Protein AF-A0AA96L0V5-F1 (afdb_monomer_lite)

Organism: NCBI:txid3074453

pLDDT: mean 80.7, std 17.76, range [32.53, 97.44]

Secondary structure (DSSP, 8-state):
--HHHHHHHHHHHHHHHHHHT--TT-HHHHHHHHHHHTT-S-HHHHHHHHHHHTTSTTTTTS-HHHHHHHHHHHHHHHT-----HHHHHHHHHHHHHHHHHHHHHHHHHHHHHHHHT--GGG--HHHHHHTTS-HHHHHHHHHH-HHHHHHHHHH-HHHHHHHHHHHHHHHHHHHH-GGGGGS-TT---THHHHHHHHHHHH--

Radius of gyration: 23.75 Å; chains: 1; bounding box: 60×33×65 Å

Foldseek 3Di:
DDPVVVVVLLVLLVVLCVVQVNDPVPPVLSVVSSVLVLVDPDSPVLVVQCVVPCCPPVNVPPHSSRSSVVSSVVNCVVPPQDDDPVVLVVLLVVLVVLLVQLLVQLVVVVVCCVVVVDDPVVDDQLVSVPVRDDPVSSVLCVVCDRVNSSVCSVPPSPVNSVSSSQSSQLVSSCVVPVSCVPPDPDDDPVPPPVVVVVVVVVPD

Sequence (204 aa):
MSANQFLAENKIAIHFAQLLNIAIDDDISMADMENELNTIGDIAEFQKFVKNRFNYSAYQFMTGYQKFIALAKDFRKDNEPKLDQETEMKVYNYTTRLLSKVTNFAFALNFEIQEKGYDLKAIKMDKTFEKVLNEKDIEICKIIGFDNIYKLANYNIPKLEAELEKAITQKALITKYPQLANLNKQSFDGAATIQKLKLKRVGV

Structure (mmCIF, N/CA/C/O backbone):
data_AF-A0AA96L0V5-F1
#
_entry.id   AF-A0AA96L0V5-F1
#
loop_
_atom_site.group_PDB
_atom_site.id
_atom_site.type_symbol
_atom_site.label_atom_id
_atom_site.label_alt_id
_atom_site.label_comp_id
_atom_site.label_asym_id
_atom_site.label_entity_id
_atom_site.label_seq_id
_atom_site.pdbx_PDB_ins_code
_atom_site.Cartn_x
_atom_site.Cartn_y
_atom_site.Cartn_z
_atom_site.occupancy
_atom_site.B_iso_or_equiv
_atom_site.auth_seq_id
_atom_site.auth_comp_id
_atom_site.auth_asym_id
_atom_site.auth_atom_id
_atom_site.pdbx_PDB_model_num
ATOM 1 N N . MET A 1 1 ? -24.016 -17.004 -0.447 1.00 41.56 1 MET A N 1
ATOM 2 C CA . MET A 1 1 ? -23.840 -16.618 0.970 1.00 41.56 1 MET A CA 1
ATOM 3 C C . MET A 1 1 ? -24.846 -17.411 1.786 1.00 41.56 1 MET A C 1
ATOM 5 O O . MET A 1 1 ? -25.999 -17.462 1.378 1.00 41.56 1 MET A O 1
ATOM 9 N N . SER A 1 2 ? -24.417 -18.140 2.821 1.00 33.62 2 SER A N 1
ATOM 10 C CA . SER A 1 2 ? -25.322 -19.019 3.583 1.00 33.62 2 SER A CA 1
ATOM 11 C C . SER A 1 2 ? -25.989 -18.248 4.727 1.00 33.62 2 SER A C 1
ATOM 13 O O . SER A 1 2 ? -25.339 -17.422 5.363 1.00 33.62 2 SER A O 1
ATOM 15 N N . ALA A 1 3 ? -27.261 -18.540 5.018 1.00 32.53 3 ALA A N 1
ATOM 16 C CA . ALA A 1 3 ? -28.045 -17.908 6.089 1.00 32.53 3 ALA A CA 1
ATOM 17 C C . ALA A 1 3 ? -27.375 -17.966 7.482 1.00 32.53 3 ALA A C 1
ATOM 19 O O . ALA A 1 3 ? -27.646 -17.133 8.343 1.00 32.53 3 ALA A O 1
ATOM 20 N N . ASN A 1 4 ? -26.449 -18.909 7.685 1.00 38.59 4 ASN A N 1
ATOM 21 C CA . ASN A 1 4 ? -25.697 -19.068 8.929 1.00 38.59 4 ASN A CA 1
ATOM 22 C C . ASN A 1 4 ? -24.617 -17.995 9.154 1.00 38.59 4 ASN A C 1
ATOM 24 O O . ASN A 1 4 ? -24.269 -17.748 10.304 1.00 38.59 4 ASN A O 1
ATOM 28 N N . GLN A 1 5 ? -24.098 -17.350 8.100 1.00 42.53 5 GLN A N 1
ATOM 29 C CA . GLN A 1 5 ? -23.175 -16.209 8.240 1.00 42.53 5 GLN A CA 1
ATOM 30 C C . GLN A 1 5 ? -23.929 -14.938 8.651 1.00 42.53 5 GLN A C 1
ATOM 32 O O . GLN A 1 5 ? -23.532 -14.271 9.600 1.00 42.53 5 GLN A O 1
ATOM 37 N N . PHE A 1 6 ? -25.085 -14.689 8.031 1.00 38.25 6 PHE A N 1
ATOM 38 C CA . PHE A 1 6 ? -25.937 -13.529 8.318 1.00 38.25 6 PHE A CA 1
ATOM 39 C C . PHE A 1 6 ? -26.466 -13.537 9.768 1.00 38.25 6 PHE A C 1
ATOM 41 O O . PHE A 1 6 ? -26.476 -12.523 10.457 1.00 38.25 6 PHE A O 1
ATOM 48 N N . LEU A 1 7 ? -26.836 -14.719 10.281 1.00 39.31 7 LEU A N 1
ATOM 49 C CA . LEU A 1 7 ? -27.263 -14.904 11.676 1.00 39.31 7 LEU A CA 1
ATOM 50 C C . LEU A 1 7 ? -26.124 -14.770 12.705 1.00 39.31 7 LEU A C 1
ATOM 52 O O . LEU A 1 7 ? -26.402 -14.609 13.895 1.00 39.31 7 LEU A O 1
ATOM 56 N N . ALA A 1 8 ? -24.859 -14.890 12.291 1.00 53.22 8 ALA A N 1
ATOM 57 C CA . ALA A 1 8 ? -23.702 -14.756 13.175 1.00 53.22 8 ALA A CA 1
ATOM 58 C C . ALA A 1 8 ? -23.234 -13.296 13.296 1.00 53.22 8 ALA A C 1
ATOM 60 O O . ALA A 1 8 ? -22.908 -12.863 14.400 1.00 53.22 8 ALA A O 1
ATOM 61 N N . GLU A 1 9 ? -23.264 -12.537 12.197 1.00 52.41 9 GLU A N 1
ATOM 62 C CA . GLU A 1 9 ? -22.912 -11.107 12.151 1.00 52.41 9 GLU A CA 1
ATOM 63 C C . GLU A 1 9 ? -23.869 -10.262 13.009 1.00 52.41 9 GLU A C 1
ATOM 65 O O . GLU A 1 9 ? -23.428 -9.490 13.865 1.00 52.41 9 GLU A O 1
ATOM 70 N N . ASN A 1 10 ? -25.173 -10.533 12.911 1.00 64.81 10 ASN A N 1
ATOM 71 C CA . ASN A 1 10 ? -26.205 -9.821 13.667 1.00 64.81 10 ASN A CA 1
ATOM 72 C C . ASN A 1 10 ? -26.066 -10.022 15.200 1.00 64.81 10 ASN A C 1
ATOM 74 O O . ASN A 1 10 ? -26.226 -9.098 15.997 1.00 64.81 10 ASN A O 1
ATOM 78 N N . LYS A 1 11 ? -25.626 -11.209 15.651 1.00 78.75 11 LYS A N 1
ATOM 79 C CA . LYS A 1 11 ? -25.388 -11.486 17.087 1.00 78.75 11 LYS A CA 1
ATOM 80 C C . LYS A 1 11 ? -24.254 -10.655 17.687 1.00 78.75 11 LYS A C 1
ATOM 82 O O . LYS A 1 11 ? -24.277 -10.374 18.886 1.00 78.75 11 LYS A O 1
ATOM 87 N N . ILE A 1 12 ? -23.257 -10.285 16.885 1.00 81.88 12 ILE A N 1
ATOM 88 C CA . ILE A 1 12 ? -22.098 -9.513 17.346 1.00 81.88 12 ILE A CA 1
ATOM 89 C C . ILE A 1 12 ? -22.488 -8.042 17.505 1.00 81.88 12 ILE A C 1
ATOM 91 O O . ILE A 1 12 ? -22.192 -7.452 18.546 1.00 81.88 12 ILE A O 1
ATOM 95 N N . ALA A 1 13 ? -23.204 -7.473 16.531 1.00 84.69 13 ALA A N 1
ATOM 96 C CA . ALA A 1 13 ? -23.740 -6.117 16.631 1.00 84.69 13 ALA A CA 1
ATOM 97 C C . ALA A 1 13 ? -24.674 -5.978 17.845 1.00 84.69 13 ALA A C 1
ATOM 99 O O . ALA A 1 13 ? -24.483 -5.077 18.665 1.00 84.69 13 ALA A O 1
ATOM 100 N N . ILE A 1 14 ? -25.588 -6.940 18.044 1.00 87.81 14 ILE A N 1
ATOM 101 C CA . ILE A 1 14 ? -26.471 -6.990 19.222 1.00 87.81 14 ILE A CA 1
ATOM 102 C C . ILE A 1 14 ? -25.664 -7.049 20.527 1.00 87.81 14 ILE A C 1
ATOM 104 O O . ILE A 1 14 ? -26.005 -6.370 21.495 1.00 87.81 14 ILE A O 1
ATOM 108 N N . HIS A 1 15 ? -24.575 -7.823 20.576 1.00 88.56 15 HIS A N 1
ATOM 109 C CA . HIS A 1 15 ? -23.731 -7.895 21.769 1.00 88.56 15 HIS A CA 1
ATOM 110 C C . HIS A 1 15 ? -23.112 -6.535 22.129 1.00 88.56 15 HIS A C 1
ATOM 112 O O . HIS A 1 15 ? -23.129 -6.142 23.299 1.00 88.56 15 HIS A O 1
ATOM 118 N N . PHE A 1 16 ? -22.580 -5.804 21.145 1.00 89.25 16 PHE A N 1
ATOM 119 C CA . PHE A 1 16 ? -22.039 -4.462 21.376 1.00 89.25 16 PHE A CA 1
ATOM 120 C C . PHE A 1 16 ? -23.132 -3.456 21.736 1.00 89.25 16 PHE A C 1
ATOM 122 O O . PHE A 1 16 ? -22.911 -2.624 22.617 1.00 89.25 16 PHE A O 1
ATOM 129 N N . ALA A 1 17 ? -24.313 -3.568 21.124 1.00 88.88 17 ALA A N 1
ATOM 130 C CA . ALA A 1 17 ? -25.456 -2.726 21.446 1.00 88.88 17 ALA A CA 1
ATOM 131 C C . ALA A 1 17 ? -25.882 -2.900 22.909 1.00 88.88 17 ALA A C 1
ATOM 133 O O . ALA A 1 17 ? -26.005 -1.920 23.639 1.00 88.88 17 ALA A O 1
ATOM 134 N N . GLN A 1 18 ? -25.980 -4.141 23.387 1.00 89.75 18 GLN A N 1
ATOM 135 C CA . GLN A 1 18 ? -26.269 -4.434 24.793 1.00 89.75 18 GLN A CA 1
ATOM 136 C C . GLN A 1 18 ? -25.172 -3.922 25.735 1.00 89.75 18 GLN A C 1
ATOM 138 O O . GLN A 1 18 ? -25.474 -3.314 26.760 1.00 89.75 18 GLN A O 1
ATOM 143 N N . LEU A 1 19 ? -23.897 -4.138 25.393 1.00 88.38 19 LEU A N 1
ATOM 144 C CA . LEU A 1 19 ? -22.761 -3.713 26.218 1.00 88.38 19 LEU A CA 1
ATOM 145 C C . LEU A 1 19 ? -22.693 -2.188 26.382 1.00 88.38 19 LEU A C 1
ATOM 147 O O . LEU A 1 19 ? -22.304 -1.695 27.440 1.00 88.38 19 LEU A O 1
ATOM 151 N N . LEU A 1 20 ? -23.035 -1.450 25.327 1.00 89.94 20 LEU A N 1
ATOM 152 C CA . LEU A 1 20 ? -22.913 0.005 25.267 1.00 89.94 20 LEU A CA 1
ATOM 153 C C . LEU A 1 20 ? -24.253 0.726 25.465 1.00 89.94 20 LEU A C 1
ATOM 155 O O . LEU A 1 20 ? -24.287 1.952 25.390 1.00 89.94 20 LEU A O 1
ATOM 159 N N . ASN A 1 21 ? -25.325 -0.014 25.762 1.00 88.69 21 ASN A N 1
ATOM 160 C CA . ASN A 1 21 ? -26.684 0.495 25.945 1.00 88.69 21 ASN A CA 1
ATOM 161 C C . ASN A 1 21 ? -27.203 1.282 24.721 1.00 88.69 21 ASN A C 1
ATOM 163 O O . ASN A 1 21 ? -27.641 2.428 24.833 1.00 88.69 21 ASN A O 1
ATOM 167 N N . ILE A 1 22 ? -27.093 0.668 23.543 1.00 88.56 22 ILE A N 1
ATOM 168 C CA . ILE A 1 22 ? -27.612 1.156 22.259 1.00 88.56 22 ILE A CA 1
ATOM 169 C C . ILE A 1 22 ? -28.978 0.510 22.018 1.00 88.56 22 ILE A C 1
ATOM 171 O O . ILE A 1 22 ? -29.161 -0.680 22.276 1.00 88.56 22 ILE A O 1
ATOM 175 N N . ALA A 1 23 ? -29.927 1.305 21.533 1.00 85.56 23 ALA A N 1
ATOM 176 C CA . ALA A 1 23 ? -31.262 0.847 21.182 1.00 85.56 23 ALA A CA 1
ATOM 177 C C . ALA A 1 23 ? -31.187 -0.117 19.982 1.00 85.56 23 ALA A C 1
ATOM 179 O O . ALA A 1 23 ? -30.641 0.231 18.940 1.00 85.56 23 ALA A O 1
ATOM 180 N N . ILE A 1 24 ? -31.679 -1.347 20.157 1.00 84.62 24 ILE A N 1
ATOM 181 C CA . ILE A 1 24 ? -31.620 -2.412 19.136 1.00 84.62 24 ILE A CA 1
ATOM 182 C C . ILE A 1 24 ? -32.781 -2.355 18.136 1.00 84.62 24 ILE A C 1
ATOM 184 O O . ILE A 1 24 ? -32.766 -3.082 17.151 1.00 84.62 24 ILE A O 1
ATOM 188 N N . ASP A 1 25 ? -33.794 -1.539 18.417 1.00 83.94 25 ASP A N 1
ATOM 189 C CA . ASP A 1 25 ? -34.948 -1.257 17.559 1.00 83.94 25 ASP A CA 1
ATOM 190 C C . ASP A 1 25 ? -34.674 -0.141 16.538 1.00 83.94 25 ASP A C 1
ATOM 192 O O . ASP A 1 25 ? -35.484 0.090 15.643 1.00 83.94 25 ASP A O 1
ATOM 196 N N . ASP A 1 26 ? -33.528 0.536 16.646 1.00 82.44 26 ASP A N 1
ATOM 197 C CA . ASP A 1 26 ? -33.038 1.456 15.624 1.00 82.44 26 ASP A CA 1
ATOM 198 C C . ASP A 1 26 ? -32.268 0.689 14.537 1.00 82.44 26 ASP A C 1
ATOM 200 O O . ASP A 1 26 ? -31.049 0.498 14.610 1.00 82.44 26 ASP A O 1
ATOM 204 N N . ASP A 1 27 ? -33.004 0.268 13.507 1.00 80.81 27 ASP A N 1
ATOM 205 C CA . ASP A 1 27 ? -32.475 -0.467 12.353 1.00 80.81 27 ASP A CA 1
ATOM 206 C C . ASP A 1 27 ? -31.314 0.262 11.651 1.00 80.81 27 ASP A C 1
ATOM 208 O O . ASP A 1 27 ? -30.415 -0.388 11.112 1.00 80.81 27 ASP A O 1
ATOM 212 N N . ILE A 1 28 ? -31.295 1.604 11.663 1.00 84.38 28 ILE A N 1
ATOM 213 C CA . ILE A 1 28 ? -30.239 2.396 11.013 1.00 84.38 28 ILE A CA 1
ATOM 214 C C . ILE A 1 28 ? -28.940 2.265 11.806 1.00 84.38 28 ILE A C 1
ATOM 216 O O . ILE A 1 28 ? -27.901 1.915 11.243 1.00 84.38 28 ILE A O 1
ATOM 220 N N . SER A 1 29 ? -29.004 2.492 13.121 1.00 83.69 29 SER A N 1
ATOM 221 C CA . SER A 1 29 ? -27.842 2.344 14.004 1.00 83.69 29 SER A CA 1
ATOM 222 C C . SER A 1 29 ? -27.277 0.924 13.957 1.00 83.69 29 SER A C 1
ATOM 224 O O . SER A 1 29 ? -26.059 0.746 13.930 1.00 83.69 29 SER A O 1
ATOM 226 N N . MET A 1 30 ? -28.145 -0.089 13.906 1.00 86.44 30 MET A N 1
ATOM 227 C CA . MET A 1 30 ? -27.732 -1.490 13.820 1.00 86.44 30 MET A CA 1
ATOM 228 C C . MET A 1 30 ? -27.042 -1.817 12.490 1.00 86.44 30 MET A C 1
ATOM 230 O O . MET A 1 30 ? -25.965 -2.417 12.505 1.00 86.44 30 MET A O 1
ATOM 234 N N . ALA A 1 31 ? -27.595 -1.371 11.359 1.00 85.56 31 ALA A N 1
ATOM 235 C CA . ALA A 1 31 ? -26.972 -1.558 10.048 1.00 85.56 31 ALA A CA 1
ATOM 236 C C . ALA A 1 31 ? -25.603 -0.857 9.953 1.00 85.56 31 ALA A C 1
ATOM 238 O O . ALA A 1 31 ? -24.640 -1.421 9.428 1.00 85.56 31 ALA A O 1
ATOM 239 N N . ASP A 1 32 ? -25.482 0.350 10.507 1.00 84.12 32 ASP A N 1
ATOM 240 C CA . ASP A 1 32 ? -24.208 1.071 10.569 1.00 84.12 32 ASP A CA 1
ATOM 241 C C . ASP A 1 32 ? -23.180 0.356 11.450 1.00 84.12 32 ASP A C 1
ATOM 243 O O . ASP A 1 32 ? -22.005 0.269 11.088 1.00 84.12 32 ASP A O 1
ATOM 247 N N . MET A 1 33 ? -23.602 -0.201 12.587 1.00 88.62 33 MET A N 1
ATOM 248 C CA . MET A 1 33 ? -22.724 -1.000 13.439 1.00 88.62 33 MET A CA 1
ATOM 249 C C . MET A 1 33 ? -22.222 -2.256 12.727 1.00 88.62 33 MET A C 1
ATOM 251 O O . MET A 1 33 ? -21.040 -2.575 12.834 1.00 88.62 33 MET A O 1
ATOM 255 N N . GLU A 1 34 ? -23.082 -2.958 11.992 1.00 86.25 34 GLU A N 1
ATOM 256 C CA . GLU A 1 34 ? -22.683 -4.118 11.186 1.00 86.25 34 GLU A CA 1
ATOM 257 C C . GLU A 1 34 ? -21.657 -3.726 10.115 1.00 86.25 34 GLU A C 1
ATOM 259 O O . GLU A 1 34 ? -20.606 -4.362 9.997 1.00 86.25 34 GLU A O 1
ATOM 264 N N . ASN A 1 35 ? -21.904 -2.628 9.395 1.00 84.06 35 ASN A N 1
ATOM 265 C CA . ASN A 1 35 ? -20.954 -2.086 8.423 1.00 84.06 35 ASN A CA 1
ATOM 266 C C . ASN A 1 35 ? -19.604 -1.756 9.064 1.00 84.06 35 ASN A C 1
ATOM 268 O O . ASN A 1 35 ? -18.553 -2.081 8.512 1.00 84.06 35 ASN A O 1
ATOM 272 N N . GLU A 1 36 ? -19.624 -1.148 10.245 1.00 83.75 36 GLU A N 1
ATOM 273 C CA . GLU A 1 36 ? -18.417 -0.795 10.978 1.00 83.75 36 GLU A CA 1
ATOM 274 C C . GLU A 1 36 ? -17.660 -2.042 11.461 1.00 83.75 36 GLU A C 1
ATOM 276 O O . GLU A 1 36 ? -16.437 -2.110 11.318 1.00 83.75 36 GLU A O 1
ATOM 281 N N . LEU A 1 37 ? -18.359 -3.060 11.973 1.00 84.12 37 LEU A N 1
ATOM 282 C CA . LEU A 1 37 ? -17.763 -4.340 12.375 1.00 84.12 37 LEU A CA 1
ATOM 283 C C . LEU A 1 37 ? -17.120 -5.063 11.191 1.00 84.12 37 LEU A C 1
ATOM 285 O O . LEU A 1 37 ? -16.047 -5.638 11.351 1.00 84.12 37 LEU A O 1
ATOM 289 N N . ASN A 1 38 ? -17.697 -4.960 9.993 1.00 78.88 38 ASN A N 1
ATOM 290 C CA . ASN A 1 38 ? -17.105 -5.516 8.773 1.00 78.88 38 ASN A CA 1
ATOM 291 C C . ASN A 1 38 ? -15.751 -4.877 8.413 1.00 78.88 38 ASN A C 1
ATOM 293 O O . ASN A 1 38 ? -14.967 -5.464 7.666 1.00 78.88 38 ASN A O 1
ATOM 297 N N . THR A 1 39 ? -15.434 -3.697 8.958 1.00 76.75 39 THR A N 1
ATOM 298 C CA . THR A 1 39 ? -14.110 -3.067 8.801 1.00 76.75 39 THR A CA 1
ATOM 299 C C . THR A 1 39 ? -13.067 -3.573 9.802 1.00 76.75 39 THR A C 1
ATOM 301 O O . THR A 1 39 ? -11.881 -3.259 9.670 1.00 76.75 39 THR A O 1
ATOM 304 N N . ILE A 1 40 ? -13.479 -4.334 10.817 1.00 80.19 40 ILE A N 1
ATOM 305 C CA . ILE A 1 40 ? -12.619 -4.800 11.902 1.00 80.19 40 ILE A CA 1
ATOM 306 C C . ILE A 1 40 ? -12.127 -6.214 11.593 1.00 80.19 40 ILE A C 1
ATOM 308 O O . ILE A 1 40 ? -12.898 -7.164 11.531 1.00 80.19 40 ILE A O 1
ATOM 312 N N . GLY A 1 41 ? -10.809 -6.357 11.429 1.00 71.31 41 GLY A N 1
ATOM 313 C CA . GLY A 1 41 ? -10.193 -7.640 11.074 1.00 71.31 41 GLY A CA 1
ATOM 314 C C . GLY A 1 41 ? -10.251 -8.698 12.181 1.00 71.31 41 GLY A C 1
ATOM 315 O O . GLY A 1 41 ? -10.492 -9.864 11.885 1.00 71.31 41 GLY A O 1
ATOM 316 N N . ASP A 1 42 ? -10.046 -8.304 13.444 1.00 79.00 42 ASP A N 1
ATOM 317 C CA . ASP A 1 42 ? -10.117 -9.202 14.605 1.00 79.00 42 ASP A CA 1
ATOM 318 C C . ASP A 1 42 ? -11.202 -8.734 15.585 1.00 79.00 42 ASP A C 1
ATOM 320 O O . ASP A 1 42 ? -10.990 -7.878 16.449 1.00 79.00 42 ASP A O 1
ATOM 324 N N . ILE A 1 43 ? -12.394 -9.313 15.437 1.00 83.00 43 ILE A N 1
ATOM 325 C CA . ILE A 1 43 ? -13.554 -9.018 16.285 1.00 83.00 43 ILE A CA 1
ATOM 326 C C . ILE A 1 43 ? -13.325 -9.458 17.738 1.00 83.00 43 ILE A C 1
ATOM 328 O O . ILE A 1 43 ? -13.817 -8.808 18.663 1.00 83.00 43 ILE A O 1
ATOM 332 N N . ALA A 1 44 ? -12.586 -10.546 17.969 1.00 82.50 44 ALA A N 1
ATOM 333 C CA . ALA A 1 44 ? -12.351 -11.060 19.316 1.00 82.50 44 ALA A CA 1
ATOM 334 C C . ALA A 1 44 ? -11.411 -10.134 20.101 1.00 82.50 44 ALA A C 1
ATOM 336 O O . ALA A 1 44 ? -11.636 -9.860 21.285 1.00 82.50 44 ALA A O 1
ATOM 337 N N . GLU A 1 45 ? -10.376 -9.617 19.442 1.00 84.25 45 GLU A N 1
ATOM 338 C CA . GLU A 1 45 ? -9.488 -8.612 20.015 1.00 84.25 45 GLU A CA 1
ATOM 339 C C . GLU A 1 45 ? -10.204 -7.269 20.199 1.00 84.25 45 GLU A C 1
ATOM 341 O O . GLU A 1 45 ? -10.090 -6.657 21.266 1.00 84.25 45 GLU A O 1
ATOM 346 N N . PHE A 1 46 ? -11.043 -6.865 19.240 1.00 89.25 46 PHE A N 1
ATOM 347 C CA . PHE A 1 46 ? -11.881 -5.675 19.385 1.00 89.25 46 PHE A CA 1
ATOM 348 C C . PHE A 1 46 ? -12.831 -5.771 20.583 1.00 89.25 46 PHE A C 1
ATOM 350 O O . PHE A 1 46 ? -12.946 -4.831 21.370 1.00 89.25 46 PHE A O 1
ATOM 357 N N . GLN A 1 47 ? -13.455 -6.928 20.807 1.00 88.31 47 GLN A N 1
ATOM 358 C CA . GLN A 1 47 ? -14.316 -7.142 21.969 1.00 88.31 47 GLN A CA 1
ATOM 359 C C . GLN A 1 47 ? -13.552 -6.956 23.292 1.00 88.31 47 GLN A C 1
ATOM 361 O O . GLN A 1 47 ? -14.071 -6.336 24.226 1.00 88.31 47 GLN A O 1
ATOM 366 N N . LYS A 1 48 ? -12.315 -7.465 23.385 1.00 89.19 48 LYS A N 1
ATOM 367 C CA . LYS A 1 48 ? -11.446 -7.250 24.557 1.00 89.19 48 LYS A CA 1
ATOM 368 C C . LYS A 1 48 ? -11.090 -5.771 24.714 1.00 89.19 48 LYS A C 1
ATOM 370 O O . LYS A 1 48 ? -11.152 -5.244 25.823 1.00 89.19 48 LYS A O 1
ATOM 375 N N . PHE A 1 49 ? -10.761 -5.099 23.613 1.00 91.00 49 PHE A N 1
ATOM 376 C CA . PHE A 1 49 ? -10.439 -3.676 23.594 1.00 91.00 49 PHE A CA 1
ATOM 377 C C . PHE A 1 49 ? -11.593 -2.819 24.123 1.00 91.00 49 PHE A C 1
ATOM 379 O O . PHE A 1 49 ? -11.389 -2.016 25.035 1.00 91.00 49 PHE A O 1
ATOM 386 N N . VAL A 1 50 ? -12.810 -3.037 23.613 1.00 91.50 50 VAL A N 1
ATOM 387 C CA . VAL A 1 50 ? -14.018 -2.320 24.044 1.00 91.50 50 VAL A CA 1
ATOM 388 C C . VAL A 1 50 ? -14.243 -2.519 25.537 1.00 91.50 50 VAL A C 1
ATOM 390 O O . VAL A 1 50 ? -14.315 -1.531 26.264 1.00 91.50 50 VAL A O 1
ATOM 393 N N . LYS A 1 51 ? -14.263 -3.770 26.024 1.00 89.44 51 LYS A N 1
ATOM 394 C CA . LYS A 1 51 ? -14.477 -4.084 27.451 1.00 89.44 51 LYS A CA 1
ATOM 395 C C . LYS A 1 51 ? -13.475 -3.392 28.377 1.00 89.44 51 LYS A C 1
ATOM 397 O O . LYS A 1 51 ? -13.848 -2.974 29.468 1.00 89.44 51 LYS A O 1
ATOM 402 N N . ASN A 1 52 ? -12.231 -3.233 27.936 1.00 89.06 52 ASN A N 1
ATOM 403 C CA . ASN A 1 52 ? -11.182 -2.618 28.745 1.00 89.06 52 ASN A CA 1
ATOM 404 C C . ASN A 1 52 ? -11.224 -1.084 28.748 1.00 89.06 52 ASN A C 1
ATOM 406 O O . ASN A 1 52 ? -10.666 -0.476 29.660 1.00 89.06 52 ASN A O 1
ATOM 410 N N . ARG A 1 53 ? -11.836 -0.453 27.735 1.00 88.88 53 ARG A N 1
ATOM 411 C CA . ARG A 1 53 ? -11.703 0.995 27.494 1.00 88.88 53 ARG A CA 1
ATOM 412 C C . ARG A 1 53 ? -13.009 1.779 27.492 1.00 88.88 53 ARG A C 1
ATOM 414 O O . ARG A 1 53 ? -12.957 2.992 27.653 1.00 88.88 53 ARG A O 1
ATOM 421 N N . PHE A 1 54 ? -14.175 1.142 27.382 1.00 87.31 54 PHE A N 1
ATOM 422 C CA . PHE A 1 54 ? -15.461 1.848 27.237 1.00 87.31 54 PHE A CA 1
ATOM 423 C C . PHE A 1 54 ? -15.827 2.784 28.414 1.00 87.31 54 PHE A C 1
ATOM 425 O O . PHE A 1 54 ? -16.663 3.678 28.252 1.00 87.31 54 PHE A O 1
ATOM 432 N N . ASN A 1 55 ? -15.188 2.606 29.576 1.00 84.62 55 ASN A N 1
ATOM 433 C CA . ASN A 1 55 ? -15.336 3.447 30.771 1.00 84.62 55 ASN A CA 1
ATOM 434 C C . ASN A 1 55 ? -14.228 4.497 30.948 1.00 84.62 55 ASN A C 1
ATOM 436 O O . ASN A 1 55 ? -14.204 5.191 31.962 1.00 84.62 55 ASN A O 1
ATOM 440 N N . TYR A 1 56 ? -13.286 4.621 30.011 1.00 89.06 56 TYR A N 1
ATOM 441 C CA . TYR A 1 56 ? -12.251 5.650 30.107 1.00 89.06 56 TYR A CA 1
ATOM 442 C C . TYR A 1 56 ? -12.876 7.043 30.005 1.00 89.06 56 TYR A C 1
ATOM 444 O O . TYR A 1 56 ? -13.880 7.245 29.317 1.00 89.06 56 TYR A O 1
ATOM 452 N N . SER A 1 57 ? -12.245 8.021 30.658 1.00 87.12 57 SER A N 1
ATOM 453 C CA . SER A 1 57 ? -12.719 9.410 30.711 1.00 87.12 57 SER A CA 1
ATOM 454 C C . SER A 1 57 ? -12.968 10.013 29.327 1.00 87.12 57 SER A C 1
ATOM 456 O O . SER A 1 57 ? -13.893 10.802 29.158 1.00 87.12 57 SER A O 1
ATOM 458 N N . ALA A 1 58 ? -12.198 9.586 28.323 1.00 87.75 58 ALA A N 1
ATOM 459 C CA . ALA A 1 58 ? -12.356 9.995 26.932 1.00 87.75 58 ALA A CA 1
ATOM 460 C C . ALA A 1 58 ? -13.726 9.629 26.326 1.00 87.75 58 ALA A C 1
ATOM 462 O O . ALA A 1 58 ? -14.184 10.326 25.427 1.00 87.75 58 ALA A O 1
ATOM 463 N N . TYR A 1 59 ? -14.396 8.583 26.824 1.00 89.75 59 TYR A N 1
ATOM 464 C CA . TYR A 1 59 ? -15.674 8.098 26.286 1.00 89.75 59 TYR A CA 1
ATOM 465 C C . TYR A 1 59 ? -16.847 8.252 27.260 1.00 89.75 59 TYR A C 1
ATOM 467 O O . TYR A 1 59 ? -17.983 7.944 26.905 1.00 89.75 59 TYR A O 1
ATOM 475 N N . GLN A 1 60 ? -16.606 8.697 28.496 1.00 84.88 60 GLN A N 1
ATOM 476 C CA . GLN A 1 60 ? -17.617 8.683 29.562 1.00 84.88 60 GLN A CA 1
ATOM 477 C C . GLN A 1 60 ? -18.862 9.531 29.248 1.00 84.88 60 GLN A C 1
ATOM 479 O O . GLN A 1 60 ? -19.949 9.204 29.709 1.00 84.88 60 GLN A O 1
ATOM 484 N N . PHE A 1 61 ? -18.706 10.585 28.440 1.00 87.19 61 PHE A N 1
ATOM 485 C CA . PHE A 1 61 ? -19.784 11.506 28.062 1.00 87.19 61 PHE A CA 1
ATOM 486 C C . PHE A 1 61 ? -20.429 11.184 26.706 1.00 87.19 61 PHE A C 1
ATOM 488 O O . PHE A 1 61 ? -21.310 11.914 26.262 1.00 87.19 61 PHE A O 1
ATOM 495 N N . MET A 1 62 ? -19.982 10.124 26.029 1.00 91.56 62 MET A N 1
ATOM 496 C CA . MET A 1 62 ? -20.520 9.714 24.732 1.00 91.56 62 MET A CA 1
ATOM 497 C C . MET A 1 62 ? -21.729 8.795 24.913 1.00 91.56 62 MET A C 1
ATOM 499 O O . MET A 1 62 ? -21.739 7.945 25.810 1.00 91.56 62 MET A O 1
ATOM 503 N N . THR A 1 63 ? -22.717 8.911 24.019 1.00 90.62 63 THR A N 1
ATOM 504 C CA . THR A 1 63 ? -23.801 7.918 23.924 1.00 90.62 63 THR A CA 1
ATOM 505 C C . THR A 1 63 ? -23.244 6.550 23.521 1.00 90.62 63 THR A C 1
ATOM 507 O O . THR A 1 63 ? -22.126 6.457 23.012 1.00 90.62 63 THR A O 1
ATOM 510 N N . GLY A 1 64 ? -24.016 5.476 23.717 1.00 89.62 64 GLY A N 1
ATOM 511 C CA . GLY A 1 64 ? -23.588 4.117 23.367 1.00 89.62 64 GLY A CA 1
ATOM 512 C C . GLY A 1 64 ? -23.071 3.994 21.931 1.00 89.62 64 GLY A C 1
ATOM 513 O O . GLY A 1 64 ? -21.976 3.482 21.708 1.00 89.62 64 GLY A O 1
ATOM 514 N N . TYR A 1 65 ? -23.814 4.549 20.969 1.00 90.00 65 TYR A N 1
ATOM 515 C CA . TYR A 1 65 ? -23.443 4.531 19.553 1.00 90.00 65 TYR A CA 1
ATOM 516 C C . TYR A 1 65 ? -22.203 5.390 19.269 1.00 90.00 65 TYR A C 1
ATOM 518 O O . TYR A 1 65 ? -21.251 4.922 18.649 1.00 90.00 65 TYR A O 1
ATOM 526 N N . GLN A 1 66 ? -22.140 6.619 19.798 1.00 91.00 66 GLN A N 1
ATOM 527 C CA . GLN A 1 66 ? -20.954 7.477 19.652 1.00 91.00 66 GLN A CA 1
ATOM 528 C C . GLN A 1 66 ? -19.696 6.809 20.219 1.00 91.00 66 GLN A C 1
ATOM 530 O O . GLN A 1 66 ? -18.623 6.867 19.618 1.00 91.00 66 GLN A O 1
ATOM 535 N N . LYS A 1 67 ? -19.843 6.138 21.363 1.00 93.94 67 LYS A N 1
ATOM 536 C CA . LYS A 1 67 ? -18.788 5.376 22.024 1.00 93.94 67 LYS A CA 1
ATOM 537 C C . LYS A 1 67 ? -18.349 4.180 21.184 1.00 93.94 67 LYS A C 1
ATOM 539 O O . LYS A 1 67 ? -17.149 3.952 21.063 1.00 93.94 67 LYS A O 1
ATOM 544 N N . PHE A 1 68 ? -19.288 3.453 20.581 1.00 93.12 68 PHE A N 1
ATOM 545 C CA . PHE A 1 68 ? -18.986 2.352 19.668 1.00 93.12 68 PHE A CA 1
ATOM 546 C C . PHE A 1 68 ? -18.130 2.822 18.485 1.00 93.12 68 PHE A C 1
ATOM 548 O O . PHE A 1 68 ? -17.046 2.283 18.268 1.00 93.12 68 PHE A O 1
ATOM 555 N N . ILE A 1 69 ? -18.560 3.879 17.788 1.00 91.75 69 ILE A N 1
ATOM 556 C CA . ILE A 1 69 ? -17.830 4.441 16.643 1.00 91.75 69 ILE A CA 1
ATOM 557 C C . ILE A 1 69 ? -16.444 4.954 17.060 1.00 91.75 69 ILE A C 1
ATOM 559 O O . ILE A 1 69 ? -15.448 4.693 16.382 1.00 91.75 69 ILE A O 1
ATOM 563 N N . ALA A 1 70 ? -16.343 5.651 18.197 1.00 91.38 70 ALA A N 1
ATOM 564 C CA . ALA A 1 70 ? -15.064 6.140 18.709 1.00 91.38 70 ALA A CA 1
ATOM 565 C C . ALA A 1 70 ? -14.095 4.992 19.040 1.00 91.38 70 ALA A C 1
ATOM 567 O O . ALA A 1 70 ? -12.936 5.026 18.632 1.00 91.38 70 ALA A O 1
ATOM 568 N N . LEU A 1 71 ? -14.575 3.946 19.720 1.00 92.50 71 LEU A N 1
ATOM 569 C CA . LEU A 1 71 ? -13.771 2.771 20.058 1.00 92.50 71 LEU A CA 1
ATOM 570 C C . LEU A 1 71 ? -13.365 1.974 18.817 1.00 92.50 71 LEU A C 1
ATOM 572 O O . LEU A 1 71 ? -12.229 1.515 18.756 1.00 92.50 71 LEU A O 1
ATOM 576 N N . ALA A 1 72 ? -14.251 1.824 17.829 1.00 89.56 72 ALA A N 1
ATOM 577 C CA . ALA A 1 72 ? -13.934 1.177 16.557 1.00 89.56 72 ALA A CA 1
ATOM 578 C C . ALA A 1 72 ? -12.830 1.939 15.808 1.00 89.56 72 ALA A C 1
ATOM 580 O O . ALA A 1 72 ? -11.852 1.344 15.346 1.00 89.56 72 ALA A O 1
ATOM 581 N N . LYS A 1 73 ? -12.924 3.272 15.770 1.00 88.00 73 LYS A N 1
ATOM 582 C CA . LYS A 1 73 ? -11.897 4.141 15.186 1.00 88.00 73 LYS A CA 1
ATOM 583 C C . LYS A 1 73 ? -10.556 4.025 15.913 1.00 88.00 73 LYS A C 1
ATOM 585 O O . LYS A 1 73 ? -9.526 3.869 15.255 1.00 88.00 73 LYS A O 1
ATOM 590 N N . ASP A 1 74 ? -10.558 4.080 17.241 1.00 88.31 74 ASP A N 1
ATOM 591 C CA . ASP A 1 74 ? -9.335 3.963 18.040 1.00 88.31 74 ASP A CA 1
ATOM 592 C C . ASP A 1 74 ? -8.718 2.566 17.924 1.00 88.31 74 ASP A C 1
ATOM 594 O O . ASP A 1 74 ? -7.505 2.442 17.773 1.00 88.31 74 ASP A O 1
ATOM 598 N N . PHE A 1 75 ? -9.539 1.515 17.888 1.00 87.75 75 PHE A N 1
ATOM 599 C CA . PHE A 1 75 ? -9.072 0.151 17.661 1.00 87.75 75 PHE A CA 1
ATOM 600 C C . PHE A 1 75 ? -8.402 0.001 16.297 1.00 87.75 75 PHE A C 1
ATOM 602 O O . PHE A 1 75 ? -7.311 -0.561 16.216 1.00 87.75 75 PHE A O 1
ATOM 609 N N . ARG A 1 76 ? -9.013 0.529 15.229 1.00 82.81 76 ARG A N 1
ATOM 610 C CA . ARG A 1 76 ? -8.410 0.511 13.888 1.00 82.81 76 ARG A CA 1
ATOM 611 C C . ARG A 1 76 ? -7.111 1.301 13.825 1.00 82.81 76 ARG A C 1
ATOM 613 O O . ARG A 1 76 ? -6.210 0.908 13.097 1.00 82.81 76 ARG A O 1
ATOM 620 N N . LYS A 1 77 ? -7.001 2.398 14.572 1.00 81.69 77 LYS A N 1
ATOM 621 C CA . LYS A 1 77 ? -5.772 3.195 14.648 1.00 81.69 77 LYS A CA 1
ATOM 622 C C . LYS A 1 77 ? -4.658 2.453 15.393 1.00 81.69 77 LYS A C 1
ATOM 624 O O . LYS A 1 77 ? -3.516 2.423 14.929 1.00 81.69 77 LYS A O 1
ATOM 629 N N . ASP A 1 78 ? -4.985 1.843 16.529 1.00 78.50 78 ASP A N 1
ATOM 630 C CA . ASP A 1 78 ? -4.032 1.078 17.339 1.00 78.50 78 ASP A CA 1
ATOM 631 C C . ASP A 1 78 ? -3.555 -0.177 16.579 1.00 78.50 78 ASP A C 1
ATOM 633 O O . ASP A 1 78 ? -2.366 -0.504 16.610 1.00 78.50 78 ASP A O 1
ATOM 637 N N . ASN A 1 79 ? -4.453 -0.798 15.806 1.00 73.75 79 ASN A N 1
ATOM 638 C CA . ASN A 1 79 ? -4.216 -2.017 15.025 1.00 73.75 79 ASN A CA 1
ATOM 639 C C . ASN A 1 79 ? -4.074 -1.765 13.521 1.00 73.75 79 ASN A C 1
ATOM 641 O O . ASN A 1 79 ? -4.305 -2.666 12.712 1.00 73.75 79 ASN A O 1
ATOM 645 N N . GLU A 1 80 ? -3.708 -0.541 13.135 1.00 71.56 80 GLU A N 1
ATOM 646 C CA . GLU A 1 80 ? -3.517 -0.200 11.730 1.00 71.56 80 GLU A CA 1
ATOM 647 C C . GLU A 1 80 ? -2.514 -1.185 11.104 1.00 71.56 80 GLU A C 1
ATOM 649 O O . GLU A 1 80 ? -1.450 -1.413 11.700 1.00 71.56 80 GLU A O 1
ATOM 654 N N . PRO A 1 81 ? -2.830 -1.786 9.939 1.00 69.44 81 PRO A N 1
ATOM 655 C CA . PRO A 1 81 ? -1.965 -2.757 9.287 1.00 69.44 81 PRO A CA 1
ATOM 656 C C . PRO A 1 81 ? -0.547 -2.218 9.117 1.00 69.44 81 PRO A C 1
ATOM 658 O O . PRO A 1 81 ? -0.300 -1.284 8.355 1.00 69.44 81 PRO A O 1
ATOM 661 N N . LYS A 1 82 ? 0.400 -2.827 9.830 1.00 75.69 82 LYS A N 1
ATOM 662 C CA . LYS A 1 82 ? 1.811 -2.443 9.800 1.00 75.69 82 LYS A CA 1
ATOM 663 C C . LYS A 1 82 ? 2.657 -3.615 9.340 1.00 75.69 82 LYS A C 1
ATOM 665 O O . LYS A 1 82 ? 2.467 -4.774 9.732 1.00 75.69 82 LYS A O 1
ATOM 670 N N . LEU A 1 83 ? 3.623 -3.299 8.492 1.00 78.69 83 LEU A N 1
ATOM 671 C CA . LEU A 1 83 ? 4.697 -4.229 8.203 1.00 78.69 83 LEU A CA 1
ATOM 672 C C . LEU A 1 83 ? 5.580 -4.330 9.452 1.00 78.69 83 LEU A C 1
ATOM 674 O O . LEU A 1 83 ? 5.788 -3.358 10.173 1.00 78.69 83 LEU A O 1
ATOM 678 N N . ASP A 1 84 ? 6.042 -5.537 9.754 1.00 82.69 84 ASP A N 1
ATOM 679 C CA . ASP A 1 84 ? 7.118 -5.708 10.729 1.00 82.69 84 ASP A CA 1
ATOM 680 C C . ASP A 1 84 ? 8.441 -5.213 10.127 1.00 82.69 84 ASP A C 1
ATOM 682 O O . ASP A 1 84 ? 8.589 -5.121 8.907 1.00 82.69 84 ASP A O 1
ATOM 686 N N . GLN A 1 85 ? 9.418 -4.916 10.986 1.00 81.50 85 GLN A N 1
ATOM 687 C CA . GLN A 1 85 ? 10.701 -4.336 10.566 1.00 81.50 85 GLN A CA 1
ATOM 688 C C . GLN A 1 85 ? 11.446 -5.196 9.535 1.00 81.50 85 GLN A C 1
ATOM 690 O O . GLN A 1 85 ? 12.120 -4.664 8.652 1.00 81.50 85 GLN A O 1
ATOM 695 N N . GLU A 1 86 ? 11.334 -6.524 9.625 1.00 87.25 86 GLU A N 1
ATOM 696 C CA . GLU A 1 86 ? 11.964 -7.431 8.665 1.00 87.25 86 GLU A CA 1
ATOM 697 C C . GLU A 1 86 ? 11.330 -7.278 7.276 1.00 87.25 86 GLU A C 1
ATOM 699 O O . GLU A 1 86 ? 12.032 -7.164 6.265 1.00 87.25 86 GLU A O 1
ATOM 704 N N . THR A 1 87 ? 10.000 -7.228 7.219 1.00 86.00 87 THR A N 1
ATOM 705 C CA . THR A 1 87 ? 9.257 -7.035 5.973 1.00 86.00 87 THR A CA 1
ATOM 706 C C . THR A 1 87 ? 9.489 -5.643 5.392 1.00 86.00 87 THR A C 1
ATOM 708 O O . THR A 1 87 ? 9.686 -5.522 4.184 1.00 86.00 87 THR A O 1
ATOM 711 N N . GLU A 1 88 ? 9.565 -4.599 6.220 1.00 85.12 88 GLU A N 1
ATOM 712 C CA . GLU A 1 88 ? 9.935 -3.246 5.777 1.00 85.12 88 GLU A CA 1
ATOM 713 C C . GLU A 1 88 ? 11.324 -3.211 5.131 1.00 85.12 88 GLU A C 1
ATOM 715 O O . GLU A 1 88 ? 11.508 -2.612 4.070 1.00 85.12 88 GLU A O 1
ATOM 720 N N . MET A 1 89 ? 12.299 -3.912 5.716 1.00 87.69 89 MET A N 1
ATOM 721 C CA . MET A 1 89 ? 13.639 -4.016 5.139 1.00 87.69 89 MET A CA 1
ATOM 722 C C . MET A 1 89 ? 13.617 -4.742 3.785 1.00 87.69 89 MET A C 1
ATOM 724 O O . MET A 1 89 ? 14.297 -4.328 2.842 1.00 87.69 89 MET A O 1
ATOM 728 N N . LYS A 1 90 ? 12.810 -5.804 3.653 1.00 91.31 90 LYS A N 1
ATOM 729 C CA . LYS A 1 90 ? 12.612 -6.505 2.371 1.00 91.31 90 LYS A CA 1
ATOM 730 C C . LYS A 1 90 ? 11.991 -5.586 1.320 1.00 91.31 90 LYS A C 1
ATOM 732 O O . LYS A 1 90 ? 12.470 -5.582 0.186 1.00 91.31 90 LYS A O 1
ATOM 737 N N . VAL A 1 91 ? 10.982 -4.793 1.692 1.00 90.56 91 VAL A N 1
ATOM 738 C CA . VAL A 1 91 ? 10.370 -3.781 0.817 1.00 90.56 91 VAL A CA 1
ATOM 739 C C . VAL A 1 91 ? 11.424 -2.784 0.350 1.00 90.56 91 VAL A C 1
ATOM 741 O O . VAL A 1 91 ? 11.604 -2.623 -0.852 1.00 90.56 91 VAL A O 1
ATOM 744 N N . TYR A 1 92 ? 12.185 -2.190 1.269 1.00 90.31 92 TYR A N 1
ATOM 745 C CA . TYR A 1 92 ? 13.227 -1.216 0.941 1.00 90.31 92 TYR A CA 1
ATOM 746 C C . TYR A 1 92 ? 14.287 -1.773 -0.026 1.00 90.31 92 TYR A C 1
ATOM 748 O O . TYR A 1 92 ? 14.604 -1.154 -1.048 1.00 90.31 92 TYR A O 1
ATOM 756 N N . ASN A 1 93 ? 14.808 -2.970 0.259 1.00 93.44 93 ASN A N 1
ATOM 757 C CA . ASN A 1 93 ? 15.804 -3.623 -0.592 1.00 93.44 93 ASN A CA 1
ATOM 758 C C . ASN A 1 93 ? 15.241 -3.923 -1.987 1.00 93.44 93 ASN A C 1
ATOM 760 O O . ASN A 1 93 ? 15.919 -3.724 -2.998 1.00 93.44 93 ASN A O 1
ATOM 764 N N . TYR A 1 94 ? 13.988 -4.379 -2.052 1.00 96.06 94 TYR A N 1
ATOM 765 C CA . TYR A 1 94 ? 13.320 -4.661 -3.314 1.00 96.06 94 TYR A CA 1
ATOM 766 C C . TYR A 1 94 ? 13.064 -3.385 -4.127 1.00 96.06 94 TYR A C 1
ATOM 768 O O . TYR A 1 94 ? 13.372 -3.375 -5.320 1.00 96.06 94 TYR A O 1
ATOM 776 N N . THR A 1 95 ? 12.595 -2.306 -3.490 1.00 94.88 95 THR A N 1
ATOM 777 C CA . THR A 1 95 ? 12.412 -0.981 -4.108 1.00 94.88 95 THR A CA 1
ATOM 778 C C . THR A 1 95 ? 13.717 -0.476 -4.703 1.00 94.88 95 THR A C 1
ATOM 780 O O . THR A 1 95 ? 13.748 -0.109 -5.872 1.00 94.88 95 THR A O 1
ATOM 783 N N . THR A 1 96 ? 14.812 -0.525 -3.941 1.00 93.75 96 THR A N 1
ATOM 784 C CA . THR A 1 96 ? 16.127 -0.037 -4.386 1.00 93.75 96 THR A CA 1
ATOM 785 C C . THR A 1 96 ? 16.634 -0.820 -5.599 1.00 93.75 96 THR A C 1
ATOM 787 O O . THR A 1 96 ? 17.065 -0.233 -6.595 1.00 93.75 96 THR A O 1
ATOM 790 N N . ARG A 1 97 ? 16.531 -2.158 -5.555 1.00 97.38 97 ARG A N 1
ATOM 791 C CA . ARG A 1 97 ? 16.913 -3.033 -6.674 1.00 97.38 97 ARG A CA 1
ATOM 792 C C . ARG A 1 97 ? 16.077 -2.745 -7.920 1.00 97.38 97 ARG A C 1
ATOM 794 O O . ARG A 1 97 ? 16.627 -2.648 -9.016 1.00 97.38 97 ARG A O 1
ATOM 801 N N . LEU A 1 98 ? 14.756 -2.642 -7.761 1.00 97.19 98 LEU A N 1
ATOM 802 C CA . LEU A 1 98 ? 13.848 -2.412 -8.880 1.00 97.19 98 LEU A CA 1
ATOM 803 C C . LEU A 1 98 ? 14.057 -1.020 -9.480 1.00 97.19 98 LEU A C 1
ATOM 805 O O . LEU A 1 98 ? 14.165 -0.922 -10.698 1.00 97.19 98 LEU A O 1
ATOM 809 N N . LEU A 1 99 ? 14.202 0.015 -8.644 1.00 97.44 99 LEU A N 1
ATOM 810 C CA . LEU A 1 99 ? 14.494 1.386 -9.063 1.00 97.44 99 LEU A CA 1
ATOM 811 C C . LEU A 1 99 ? 15.740 1.431 -9.947 1.00 97.44 99 LEU A C 1
ATOM 813 O O . LEU A 1 99 ? 15.654 1.900 -11.075 1.00 97.44 99 LEU A O 1
ATOM 817 N N . SER A 1 100 ? 16.863 0.878 -9.475 1.00 96.44 100 SER A N 1
ATOM 818 C CA . SER A 1 100 ? 18.111 0.850 -10.248 1.00 96.44 100 SER A CA 1
ATOM 819 C C . SER A 1 100 ? 17.944 0.140 -11.593 1.00 96.44 100 SER A C 1
ATOM 821 O O . SER A 1 100 ? 18.432 0.611 -12.618 1.00 96.44 100 SER A O 1
ATOM 823 N N . LYS A 1 101 ? 17.214 -0.980 -11.613 1.00 97.19 101 LYS A N 1
ATOM 824 C CA . LYS A 1 101 ? 16.968 -1.745 -12.837 1.00 97.19 101 LYS A CA 1
ATOM 825 C C . LYS A 1 101 ? 16.150 -0.948 -13.858 1.00 97.19 101 LYS A C 1
ATOM 827 O O . LYS A 1 101 ? 16.518 -0.918 -15.032 1.00 97.19 101 LYS A O 1
ATOM 832 N N . VAL A 1 102 ? 15.064 -0.302 -13.426 1.00 96.94 102 VAL A N 1
ATOM 833 C CA . VAL A 1 102 ? 14.195 0.459 -14.337 1.00 96.94 102 VAL A CA 1
ATOM 834 C C . VAL A 1 102 ? 14.830 1.771 -14.788 1.00 96.94 102 VAL A C 1
ATOM 836 O O . VAL A 1 102 ? 14.650 2.134 -15.946 1.00 96.94 102 VAL A O 1
ATOM 839 N N . THR A 1 103 ? 15.600 2.459 -13.937 1.00 96.62 103 THR A N 1
ATOM 840 C CA . THR A 1 103 ? 16.280 3.706 -14.323 1.00 96.62 103 THR A CA 1
ATOM 841 C C . THR A 1 103 ? 17.408 3.444 -15.309 1.00 96.62 103 THR A C 1
ATOM 843 O O . THR A 1 103 ? 17.452 4.093 -16.350 1.00 96.62 103 THR A O 1
ATOM 846 N N . ASN A 1 104 ? 18.260 2.446 -15.050 1.00 96.31 104 ASN A N 1
ATOM 847 C CA . ASN A 1 104 ? 19.348 2.082 -15.962 1.00 96.31 104 ASN A CA 1
ATOM 848 C C . ASN A 1 104 ? 18.813 1.723 -17.353 1.00 96.31 104 ASN A C 1
ATOM 850 O O . ASN A 1 104 ? 19.344 2.177 -18.365 1.00 96.31 104 ASN A O 1
ATOM 854 N N . PHE A 1 105 ? 17.733 0.941 -17.404 1.00 96.38 105 PHE A N 1
ATOM 855 C CA . PHE A 1 105 ? 17.103 0.587 -18.670 1.00 96.38 105 PHE A CA 1
ATOM 856 C C . PHE A 1 105 ? 16.438 1.789 -19.353 1.00 96.38 105 PHE A C 1
ATOM 858 O O . PHE A 1 105 ? 16.615 1.975 -20.554 1.00 96.38 105 PHE A O 1
ATOM 865 N N . ALA A 1 106 ? 15.718 2.633 -18.607 1.00 95.12 106 ALA A N 1
ATOM 866 C CA . ALA A 1 106 ? 15.083 3.828 -19.158 1.00 95.12 106 ALA A CA 1
ATOM 867 C C . ALA A 1 106 ? 16.104 4.816 -19.741 1.00 95.12 106 ALA A C 1
ATOM 869 O O . ALA A 1 106 ? 15.836 5.408 -20.783 1.00 95.12 106 ALA A O 1
ATOM 870 N N . PHE A 1 107 ? 17.272 4.964 -19.108 1.00 94.56 107 PHE A N 1
ATOM 871 C CA . PHE A 1 107 ? 18.360 5.798 -19.617 1.00 94.56 107 PHE A CA 1
ATOM 872 C C . PHE A 1 107 ? 18.980 5.231 -20.888 1.00 94.56 107 PHE A C 1
ATOM 874 O O . PHE A 1 107 ? 19.157 5.978 -21.848 1.00 94.56 107 PHE A O 1
ATOM 881 N N . ALA A 1 108 ? 19.258 3.925 -20.926 1.00 93.06 108 ALA A N 1
ATOM 882 C CA . ALA A 1 108 ? 19.758 3.268 -22.132 1.00 93.06 108 ALA A CA 1
ATOM 883 C C . ALA A 1 108 ? 18.765 3.415 -23.296 1.00 93.06 108 ALA A C 1
ATOM 885 O O . ALA A 1 108 ? 19.144 3.806 -24.397 1.00 93.06 108 ALA A O 1
ATOM 886 N N . LEU A 1 109 ? 17.475 3.197 -23.026 1.00 92.00 109 LEU A N 1
ATOM 887 C CA . LEU A 1 109 ? 16.413 3.380 -24.009 1.00 92.00 109 LEU A CA 1
ATOM 888 C C . LEU A 1 109 ? 16.322 4.836 -24.488 1.00 92.00 109 LEU A C 1
ATOM 890 O O . LEU A 1 109 ? 16.232 5.073 -25.689 1.00 92.00 109 LEU A O 1
ATOM 894 N N . ASN A 1 110 ? 16.370 5.812 -23.576 1.00 92.31 110 ASN A N 1
ATOM 895 C CA . ASN A 1 110 ? 16.319 7.228 -23.936 1.00 92.31 110 ASN A CA 1
ATOM 896 C C . ASN A 1 110 ? 17.528 7.646 -24.786 1.00 92.31 110 ASN A C 1
ATOM 898 O O . ASN A 1 110 ? 17.360 8.384 -25.754 1.00 92.31 110 ASN A O 1
ATOM 902 N N . PHE A 1 111 ? 18.723 7.142 -24.467 1.00 89.94 111 PHE A N 1
ATOM 903 C CA . PHE A 1 111 ? 19.917 7.355 -25.284 1.00 89.94 111 PHE A CA 1
ATOM 904 C C . PHE A 1 111 ? 19.727 6.799 -26.699 1.00 89.94 111 PHE A C 1
ATOM 906 O O . PHE A 1 111 ? 19.913 7.528 -27.669 1.00 89.94 111 PHE A O 1
ATOM 913 N N . GLU A 1 112 ? 19.269 5.550 -26.833 1.00 87.44 112 GLU A N 1
ATOM 914 C CA . GLU A 1 112 ? 19.028 4.946 -28.148 1.00 87.44 112 GLU A CA 1
ATOM 915 C C . GLU A 1 112 ? 17.969 5.692 -28.967 1.00 87.44 112 GLU A C 1
ATOM 917 O O . GLU A 1 112 ? 18.112 5.828 -30.181 1.00 87.44 112 GLU A O 1
ATOM 922 N N . ILE A 1 113 ? 16.905 6.178 -28.322 1.00 88.31 113 ILE A N 1
ATOM 923 C CA . ILE A 1 113 ? 15.862 6.978 -28.976 1.00 88.31 113 ILE A CA 1
ATOM 924 C C . ILE A 1 113 ? 16.448 8.278 -29.527 1.00 88.31 113 ILE A C 1
ATOM 926 O O . ILE A 1 113 ? 16.158 8.638 -30.668 1.00 88.31 113 ILE A O 1
ATOM 930 N N . GLN A 1 114 ? 17.269 8.967 -28.732 1.00 87.75 114 GLN A N 1
ATOM 931 C CA . GLN A 1 114 ? 17.894 10.228 -29.126 1.00 87.75 114 GLN A CA 1
ATOM 932 C C . GLN A 1 114 ? 18.934 10.035 -30.233 1.00 87.75 114 GLN A C 1
ATOM 934 O O . GLN A 1 114 ? 18.967 10.824 -31.173 1.00 87.75 114 GLN A O 1
ATOM 939 N N . GLU A 1 115 ? 19.748 8.982 -30.151 1.00 89.44 115 GLU A N 1
ATOM 940 C CA . GLU A 1 115 ? 20.801 8.698 -31.129 1.00 89.44 115 GLU A CA 1
ATOM 941 C C . GLU A 1 115 ? 20.225 8.239 -32.477 1.00 89.44 115 GLU A C 1
ATOM 943 O O . GLU A 1 115 ? 20.658 8.695 -33.534 1.00 89.44 115 GLU A O 1
ATOM 948 N N . LYS A 1 116 ? 19.225 7.348 -32.451 1.00 84.31 116 LYS A N 1
ATOM 949 C CA . LYS A 1 116 ? 18.654 6.728 -33.661 1.00 84.31 116 LYS A CA 1
ATOM 950 C C . LYS A 1 116 ? 17.442 7.482 -34.216 1.00 84.31 116 LYS A C 1
ATOM 952 O O . LYS A 1 116 ? 16.927 7.106 -35.266 1.00 84.31 116 LYS A O 1
ATOM 957 N N . GLY A 1 117 ? 16.974 8.522 -33.523 1.00 79.19 117 GLY A N 1
ATOM 958 C CA . GLY A 1 117 ? 15.832 9.340 -33.938 1.00 79.19 117 GLY A CA 1
ATOM 959 C C . GLY A 1 117 ? 14.497 8.589 -33.937 1.00 79.19 117 GLY A C 1
ATOM 960 O O . GLY A 1 117 ? 13.632 8.878 -34.763 1.00 79.19 117 GLY A O 1
ATOM 961 N N . TYR A 1 118 ? 14.322 7.604 -33.051 1.00 81.31 118 TYR A N 1
ATOM 962 C CA . TYR A 1 118 ? 13.070 6.847 -32.981 1.00 81.31 118 TYR A CA 1
ATOM 963 C C . TYR A 1 118 ? 11.906 7.715 -32.488 1.00 81.31 118 TYR A C 1
ATOM 965 O O . TYR A 1 118 ? 12.045 8.496 -31.548 1.00 81.31 118 TYR A O 1
ATOM 973 N N . ASP A 1 119 ? 10.720 7.527 -33.073 1.00 78.62 119 ASP A N 1
ATOM 974 C CA . ASP A 1 119 ? 9.500 8.136 -32.542 1.00 78.62 119 ASP A CA 1
ATOM 975 C C . ASP A 1 119 ? 9.077 7.417 -31.254 1.00 78.62 119 ASP A C 1
ATOM 977 O O . ASP A 1 119 ? 8.680 6.249 -31.273 1.00 78.62 119 ASP A O 1
ATOM 981 N N . LEU A 1 120 ? 9.116 8.140 -30.131 1.00 77.00 120 LEU A N 1
ATOM 982 C CA . LEU A 1 120 ? 8.671 7.659 -28.823 1.00 77.00 120 LEU A CA 1
ATOM 983 C C . LEU A 1 120 ? 7.241 7.094 -28.874 1.00 77.00 120 LEU A C 1
ATOM 985 O O . LEU A 1 120 ? 6.944 6.121 -28.184 1.00 77.00 120 LEU A O 1
ATOM 989 N N . LYS A 1 121 ? 6.361 7.662 -29.711 1.00 79.75 121 LYS A N 1
ATOM 990 C CA . LYS A 1 121 ? 4.963 7.214 -29.847 1.00 79.75 121 LYS A CA 1
ATOM 991 C C . LYS A 1 121 ? 4.832 5.844 -30.512 1.00 79.75 121 LYS A C 1
ATOM 993 O O . LYS A 1 121 ? 3.812 5.181 -30.337 1.00 79.75 121 LYS A O 1
ATOM 998 N N . ALA A 1 122 ? 5.843 5.415 -31.265 1.00 81.62 122 ALA A N 1
ATOM 999 C CA . ALA A 1 122 ? 5.877 4.096 -31.886 1.00 81.62 122 ALA A CA 1
ATOM 1000 C C . ALA A 1 122 ? 6.372 3.002 -30.919 1.00 81.62 122 ALA A C 1
ATOM 1002 O O . ALA A 1 122 ? 6.217 1.809 -31.200 1.00 81.62 122 ALA A O 1
ATOM 1003 N N . ILE A 1 123 ? 6.948 3.383 -29.773 1.00 85.75 123 ILE A N 1
ATOM 1004 C CA . ILE A 1 123 ? 7.510 2.452 -28.794 1.00 85.75 123 ILE A CA 1
ATOM 1005 C C . ILE A 1 123 ? 6.425 2.016 -27.814 1.00 85.75 123 ILE A C 1
ATOM 1007 O O . ILE A 1 123 ? 5.863 2.804 -27.061 1.00 85.75 123 ILE A O 1
ATOM 1011 N N . LYS A 1 124 ? 6.170 0.708 -27.781 1.00 91.06 124 LYS A N 1
ATOM 1012 C CA . LYS A 1 124 ? 5.314 0.081 -26.771 1.00 91.06 124 LYS A CA 1
ATOM 1013 C C . LYS A 1 124 ? 6.117 -0.117 -25.485 1.00 91.06 124 LYS A C 1
ATOM 1015 O O . LYS A 1 124 ? 6.922 -1.052 -25.404 1.00 91.06 124 LYS A O 1
ATOM 1020 N N . MET A 1 125 ? 5.964 0.798 -24.525 1.00 90.06 125 MET A N 1
ATOM 1021 C CA . MET A 1 125 ? 6.754 0.807 -23.285 1.00 90.06 125 MET A CA 1
ATOM 1022 C C . MET A 1 125 ? 6.530 -0.447 -22.440 1.00 90.06 125 MET A C 1
ATOM 1024 O O . MET A 1 125 ? 7.493 -1.012 -21.929 1.00 90.06 125 MET A O 1
ATOM 1028 N N . ASP A 1 126 ? 5.295 -0.940 -22.369 1.00 89.44 126 ASP A N 1
ATOM 1029 C CA . ASP A 1 126 ? 4.948 -2.212 -21.731 1.00 89.44 126 ASP A CA 1
ATOM 1030 C C . ASP A 1 126 ? 5.804 -3.369 -22.261 1.00 89.44 126 ASP A C 1
ATOM 1032 O O . ASP A 1 126 ? 6.586 -3.963 -21.519 1.00 89.44 126 ASP A O 1
ATOM 1036 N N . LYS A 1 127 ? 5.766 -3.613 -23.573 1.00 92.12 127 LYS A N 1
ATOM 1037 C CA . LYS A 1 127 ? 6.521 -4.700 -24.208 1.00 92.12 127 LYS A CA 1
ATOM 1038 C C . LYS A 1 127 ? 8.028 -4.502 -24.118 1.00 92.12 127 LYS A C 1
ATOM 1040 O O . LYS A 1 127 ? 8.779 -5.472 -24.125 1.00 92.12 127 LYS A O 1
ATOM 1045 N N . THR A 1 128 ? 8.483 -3.254 -24.111 1.00 92.38 128 THR A N 1
ATOM 1046 C CA . THR A 1 128 ? 9.910 -2.925 -24.066 1.00 92.38 128 THR A CA 1
ATOM 1047 C C . THR A 1 128 ? 10.495 -3.224 -22.689 1.00 92.38 128 THR A C 1
ATOM 1049 O O . THR A 1 128 ? 11.525 -3.890 -22.606 1.00 92.38 128 THR A O 1
ATOM 1052 N N . PHE A 1 129 ? 9.813 -2.827 -21.612 1.00 92.44 129 PHE A N 1
ATOM 1053 C CA . PHE A 1 129 ? 10.243 -3.128 -20.244 1.00 92.44 129 PHE A CA 1
ATOM 1054 C C . PHE A 1 129 ? 10.028 -4.602 -19.865 1.00 92.44 129 PHE A C 1
ATOM 1056 O O . PHE A 1 129 ? 10.879 -5.181 -19.190 1.00 92.44 129 PHE A O 1
ATOM 1063 N N . GLU A 1 130 ? 8.955 -5.254 -20.331 1.00 92.62 130 GLU A N 1
ATOM 1064 C CA . GLU A 1 130 ? 8.705 -6.683 -20.061 1.00 92.62 130 GLU A CA 1
ATOM 1065 C C . GLU A 1 130 ? 9.839 -7.603 -20.562 1.00 92.62 130 GLU A C 1
ATOM 1067 O O . GLU A 1 130 ? 10.026 -8.686 -20.019 1.00 92.62 130 GLU A O 1
ATOM 1072 N N . LYS A 1 131 ? 10.662 -7.167 -21.528 1.00 92.56 131 LYS A N 1
ATOM 1073 C CA . LYS A 1 131 ? 11.840 -7.926 -22.001 1.00 92.56 131 LYS A CA 1
ATOM 1074 C C . LYS A 1 131 ? 12.977 -8.024 -20.985 1.00 92.56 131 LYS A C 1
ATOM 1076 O O . LYS A 1 131 ? 13.792 -8.937 -21.079 1.00 92.56 131 LYS A O 1
ATOM 1081 N N . VAL A 1 132 ? 13.081 -7.065 -20.067 1.00 92.62 132 VAL A N 1
ATOM 1082 C CA . VAL A 1 132 ? 14.201 -6.975 -19.111 1.00 92.62 132 VAL A CA 1
ATOM 1083 C C . VAL A 1 132 ? 13.765 -7.232 -17.671 1.00 92.62 132 VAL A C 1
ATOM 1085 O O . VAL A 1 132 ? 14.597 -7.454 -16.788 1.00 92.62 132 VAL A O 1
ATOM 1088 N N . LEU A 1 133 ? 12.463 -7.205 -17.405 1.00 94.81 133 LEU A N 1
ATOM 1089 C CA . LEU A 1 133 ? 11.880 -7.406 -16.086 1.00 94.81 133 LEU A CA 1
ATOM 1090 C C . LEU A 1 133 ? 11.439 -8.861 -15.885 1.00 94.81 133 LEU A C 1
ATOM 1092 O O . LEU A 1 133 ? 11.049 -9.539 -16.826 1.00 94.81 133 LEU A O 1
ATOM 1096 N N . ASN A 1 134 ? 11.515 -9.348 -14.643 1.00 95.31 134 ASN A N 1
ATOM 1097 C CA . ASN A 1 134 ? 10.903 -10.634 -14.293 1.00 95.31 134 ASN A CA 1
ATOM 1098 C C . ASN A 1 134 ? 9.412 -10.434 -13.962 1.00 95.31 134 ASN A C 1
ATOM 1100 O O . ASN A 1 134 ? 8.965 -9.305 -13.775 1.00 95.31 134 ASN A O 1
ATOM 1104 N N . GLU A 1 135 ? 8.648 -11.518 -13.835 1.00 94.38 135 GLU A N 1
ATOM 1105 C CA . GLU A 1 135 ? 7.198 -11.453 -13.582 1.00 94.38 135 GLU A CA 1
ATOM 1106 C C . GLU A 1 135 ? 6.832 -10.611 -12.348 1.00 94.38 135 GLU A C 1
ATOM 1108 O O . GLU A 1 135 ? 5.938 -9.768 -12.410 1.00 94.38 135 GLU A O 1
ATOM 1113 N N . LYS A 1 136 ? 7.579 -10.754 -11.245 1.00 92.69 136 LYS A N 1
ATOM 1114 C CA . LYS A 1 136 ? 7.337 -9.988 -10.010 1.00 92.69 136 LYS A CA 1
ATOM 1115 C C . LYS A 1 136 ? 7.600 -8.492 -10.188 1.00 92.69 136 LYS A C 1
ATOM 1117 O O . LYS A 1 136 ? 6.863 -7.671 -9.641 1.00 92.69 136 LYS A O 1
ATOM 1122 N N . ASP A 1 137 ? 8.651 -8.136 -10.924 1.00 95.00 137 ASP A N 1
ATOM 1123 C CA . ASP A 1 137 ? 8.984 -6.755 -11.278 1.00 95.00 137 ASP A CA 1
ATOM 1124 C C . ASP A 1 137 ? 7.860 -6.170 -12.162 1.00 95.00 137 ASP A C 1
ATOM 1126 O O . ASP A 1 137 ? 7.368 -5.075 -11.892 1.00 95.00 137 ASP A O 1
ATOM 1130 N N . ILE A 1 138 ? 7.401 -6.931 -13.165 1.00 93.94 138 ILE A N 1
ATOM 1131 C CA . ILE A 1 138 ? 6.337 -6.540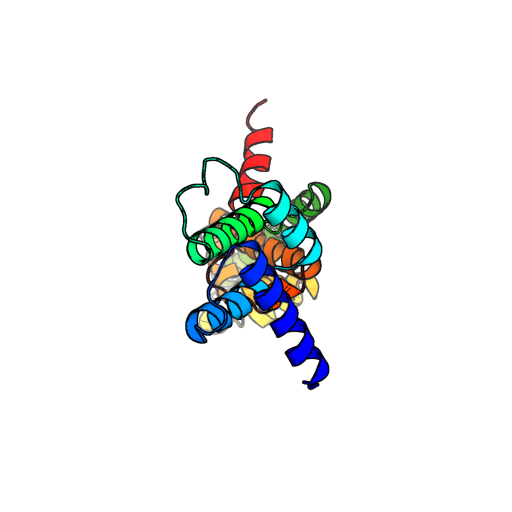 -14.106 1.00 93.94 138 ILE A CA 1
ATOM 1132 C C . ILE A 1 138 ? 5.029 -6.244 -13.371 1.00 93.94 138 ILE A C 1
ATOM 1134 O O . ILE A 1 138 ? 4.404 -5.217 -13.629 1.00 93.94 138 ILE 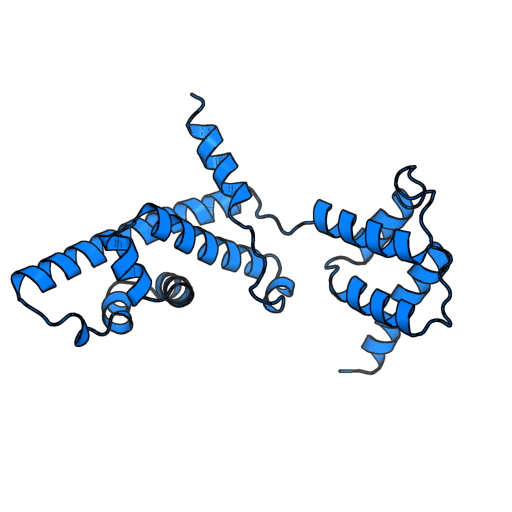A O 1
ATOM 1138 N N . GLU A 1 139 ? 4.612 -7.112 -12.449 1.00 93.38 139 GLU A N 1
ATOM 1139 C CA . GLU A 1 139 ? 3.380 -6.919 -11.678 1.00 93.38 139 GLU A CA 1
ATOM 1140 C C . GLU A 1 139 ? 3.386 -5.608 -10.885 1.00 93.38 139 GLU A C 1
ATOM 1142 O O . GLU A 1 139 ? 2.372 -4.916 -10.839 1.00 93.38 139 GLU A O 1
ATOM 1147 N N . ILE A 1 140 ? 4.525 -5.246 -10.286 1.00 93.56 140 ILE A N 1
ATOM 1148 C CA . ILE A 1 140 ? 4.678 -3.965 -9.585 1.00 93.56 140 ILE A CA 1
ATOM 1149 C C . ILE A 1 140 ? 4.653 -2.804 -10.578 1.00 93.56 140 ILE A C 1
ATOM 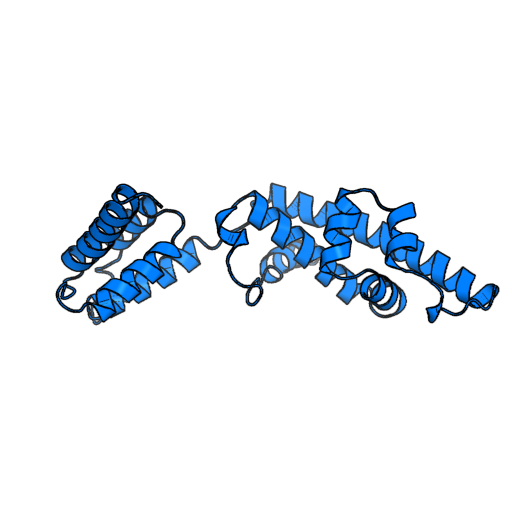1151 O O . ILE A 1 140 ? 3.921 -1.835 -10.381 1.00 93.56 140 ILE A O 1
ATOM 1155 N N . CYS A 1 141 ? 5.407 -2.903 -11.673 1.00 93.69 141 CYS A N 1
ATOM 1156 C CA . CYS A 1 141 ? 5.477 -1.844 -12.674 1.00 93.69 141 CYS A CA 1
ATOM 1157 C C . CYS A 1 141 ? 4.121 -1.568 -13.345 1.00 93.69 141 CYS A C 1
ATOM 1159 O O . CYS A 1 141 ? 3.820 -0.416 -13.661 1.00 93.69 141 CYS A O 1
ATOM 1161 N N . LYS A 1 142 ? 3.262 -2.585 -13.494 1.00 93.06 142 LYS A N 1
ATOM 1162 C CA . LYS A 1 142 ? 1.891 -2.440 -14.015 1.00 93.06 142 LYS A CA 1
ATOM 1163 C C . LYS A 1 142 ? 0.987 -1.582 -13.127 1.00 93.06 142 LYS A C 1
ATOM 1165 O O . LYS A 1 142 ? 0.098 -0.926 -13.658 1.00 93.06 142 LYS A O 1
ATOM 1170 N N . ILE A 1 143 ? 1.224 -1.536 -11.813 1.00 90.44 143 ILE A N 1
ATOM 1171 C CA . ILE A 1 143 ? 0.462 -0.677 -10.887 1.00 90.44 143 ILE A CA 1
ATOM 1172 C C . ILE A 1 143 ? 0.716 0.810 -11.188 1.00 90.44 143 ILE A C 1
ATOM 1174 O O . ILE A 1 143 ? -0.196 1.625 -11.077 1.00 90.44 143 ILE A O 1
ATOM 1178 N N . ILE A 1 144 ? 1.943 1.150 -11.592 1.00 93.06 144 ILE A N 1
ATOM 1179 C CA . ILE A 1 144 ? 2.398 2.529 -11.841 1.00 93.06 144 ILE A CA 1
ATOM 1180 C C . ILE A 1 144 ? 2.190 2.934 -13.309 1.00 93.06 144 ILE A C 1
ATOM 1182 O O . ILE A 1 144 ? 1.926 4.101 -13.604 1.00 93.06 144 ILE A O 1
ATOM 1186 N N . GLY A 1 145 ? 2.312 1.970 -14.226 1.00 93.38 145 GLY A N 1
ATOM 1187 C CA . GLY A 1 145 ? 2.273 2.164 -15.673 1.00 93.38 145 GLY A CA 1
ATOM 1188 C C . GLY A 1 145 ? 3.664 2.401 -16.271 1.00 93.38 145 GLY A C 1
ATOM 1189 O O . GLY A 1 145 ? 4.416 3.264 -15.819 1.00 93.38 145 GLY A O 1
ATOM 1190 N N . PHE A 1 146 ? 4.005 1.652 -17.324 1.00 94.06 146 PHE A N 1
ATOM 1191 C CA . PHE A 1 146 ? 5.341 1.674 -17.935 1.00 94.06 146 PHE A CA 1
ATOM 1192 C C . PHE A 1 146 ? 5.709 3.017 -18.577 1.00 94.06 146 PHE A C 1
ATOM 1194 O O . PHE A 1 146 ? 6.849 3.456 -18.439 1.00 94.06 146 PHE A O 1
ATOM 1201 N N . ASP A 1 147 ? 4.753 3.718 -19.192 1.00 92.31 147 ASP A N 1
ATOM 1202 C CA . ASP A 1 147 ? 4.986 5.068 -19.728 1.00 92.31 147 ASP A CA 1
ATOM 1203 C C . ASP A 1 147 ? 5.355 6.063 -18.623 1.00 92.31 147 ASP A C 1
ATOM 1205 O O . ASP A 1 147 ? 6.254 6.894 -18.771 1.00 92.31 147 ASP A O 1
ATOM 1209 N N . ASN A 1 148 ? 4.679 5.957 -17.477 1.00 94.00 148 ASN A N 1
ATOM 1210 C CA . ASN A 1 148 ? 4.942 6.811 -16.329 1.00 94.00 148 ASN A CA 1
ATOM 1211 C C . ASN A 1 148 ? 6.295 6.473 -15.692 1.00 94.00 148 ASN A C 1
ATOM 1213 O O . ASN A 1 148 ? 7.036 7.381 -15.329 1.00 94.00 148 ASN A O 1
ATOM 1217 N N . ILE A 1 149 ? 6.661 5.189 -15.627 1.00 95.81 149 ILE A N 1
ATOM 1218 C CA . ILE A 1 149 ? 7.994 4.757 -15.186 1.00 95.81 149 ILE A CA 1
ATOM 1219 C C . ILE A 1 149 ? 9.074 5.348 -16.088 1.00 95.81 149 ILE A C 1
ATOM 1221 O O . ILE A 1 149 ? 10.010 5.957 -15.575 1.00 95.81 149 ILE A O 1
ATOM 1225 N N . TYR A 1 150 ? 8.933 5.233 -17.412 1.00 95.44 150 TYR A N 1
ATOM 1226 C CA . TYR A 1 150 ? 9.885 5.813 -18.360 1.00 95.44 150 TYR A CA 1
ATOM 1227 C C . TYR A 1 150 ? 10.024 7.329 -18.166 1.00 95.44 150 TYR A C 1
ATOM 1229 O O . TYR A 1 150 ? 11.136 7.853 -18.069 1.00 95.44 150 TYR A O 1
ATOM 1237 N N . LYS A 1 151 ? 8.897 8.041 -18.052 1.00 94.81 151 LYS A N 1
ATOM 1238 C CA . LYS A 1 151 ? 8.885 9.489 -17.819 1.00 94.81 151 LYS A CA 1
ATOM 1239 C C . LYS A 1 151 ? 9.570 9.850 -16.498 1.00 94.81 151 LYS A C 1
ATOM 1241 O O . LYS A 1 151 ? 10.455 10.698 -16.471 1.00 94.81 151 LYS A O 1
ATOM 1246 N N . LEU A 1 152 ? 9.175 9.229 -15.391 1.00 96.00 152 LEU A N 1
ATOM 1247 C CA . LEU A 1 152 ? 9.720 9.564 -14.077 1.00 96.00 152 LEU A CA 1
ATOM 1248 C C . LEU A 1 152 ? 11.192 9.160 -13.950 1.00 96.00 152 LEU A C 1
ATOM 1250 O O . LEU A 1 152 ? 11.955 9.907 -13.353 1.00 96.00 152 LEU A O 1
ATOM 1254 N N . ALA A 1 153 ? 11.626 8.059 -14.562 1.00 95.81 153 ALA A N 1
ATOM 1255 C CA . ALA A 1 153 ? 13.037 7.685 -14.577 1.00 95.81 153 ALA A CA 1
ATOM 1256 C C . ALA A 1 153 ? 13.908 8.774 -15.222 1.00 95.81 153 ALA A C 1
ATOM 1258 O O . ALA A 1 153 ? 14.957 9.110 -14.683 1.00 95.81 153 ALA A O 1
ATOM 1259 N N . ASN A 1 154 ? 13.442 9.368 -16.326 1.00 93.56 154 ASN A N 1
ATOM 1260 C CA . ASN A 1 154 ? 14.181 10.392 -17.067 1.00 93.56 154 ASN A CA 1
ATOM 1261 C C . ASN A 1 154 ? 14.050 11.813 -16.490 1.00 93.56 154 ASN A C 1
ATOM 1263 O O . ASN A 1 154 ? 14.924 12.641 -16.734 1.00 93.56 154 ASN A O 1
ATOM 1267 N N . TYR A 1 155 ? 12.987 12.114 -15.734 1.00 93.00 155 TYR A N 1
ATOM 1268 C CA . TYR A 1 155 ? 12.692 13.491 -15.306 1.00 93.00 155 TYR A CA 1
ATOM 1269 C C . TYR A 1 155 ? 12.518 13.689 -13.792 1.00 93.00 155 TYR A C 1
ATOM 1271 O O . TYR A 1 155 ? 12.596 14.823 -13.324 1.00 93.00 155 TYR A O 1
ATOM 1279 N N . ASN A 1 156 ? 12.238 12.639 -13.012 1.00 95.19 156 ASN A N 1
ATOM 1280 C CA . ASN A 1 156 ? 12.003 12.736 -11.566 1.00 95.19 156 ASN A CA 1
ATOM 1281 C C . ASN A 1 156 ? 12.174 11.383 -10.840 1.00 95.19 156 ASN A C 1
ATOM 1283 O O . ASN A 1 156 ? 11.198 10.740 -10.438 1.00 95.19 156 ASN A O 1
ATOM 1287 N N . ILE A 1 157 ? 13.430 10.967 -10.649 1.00 93.44 157 ILE A N 1
ATOM 1288 C CA . ILE A 1 157 ? 13.785 9.719 -9.951 1.00 93.44 157 ILE A CA 1
ATOM 1289 C C . ILE A 1 157 ? 13.214 9.657 -8.521 1.00 93.44 157 ILE A C 1
ATOM 1291 O O . ILE A 1 157 ? 12.658 8.614 -8.179 1.00 93.44 157 ILE A O 1
ATOM 1295 N N . PRO A 1 158 ? 13.256 10.724 -7.691 1.00 94.12 158 PRO A N 1
ATOM 1296 C CA . PRO A 1 158 ? 12.686 10.664 -6.341 1.00 94.12 158 PRO A CA 1
ATOM 1297 C C . PRO A 1 158 ? 11.189 10.335 -6.331 1.00 94.12 158 PRO A C 1
ATOM 1299 O O . PRO A 1 158 ? 10.715 9.574 -5.488 1.00 94.12 158 PRO A O 1
ATOM 1302 N N . LYS A 1 159 ? 10.430 10.868 -7.297 1.00 92.81 159 LYS A N 1
ATOM 1303 C CA . LYS A 1 159 ? 9.013 10.526 -7.442 1.00 92.81 159 LYS A CA 1
ATOM 1304 C C . LYS A 1 159 ? 8.823 9.081 -7.908 1.00 92.81 159 LYS A C 1
ATOM 1306 O O . LYS A 1 159 ? 7.911 8.420 -7.426 1.00 92.81 159 LYS A O 1
ATOM 1311 N N . LEU A 1 160 ? 9.679 8.576 -8.800 1.00 95.50 160 LEU A N 1
ATOM 1312 C CA . LEU A 1 160 ? 9.648 7.166 -9.200 1.00 95.50 160 LEU A CA 1
ATOM 1313 C C . LEU A 1 160 ? 9.910 6.228 -8.015 1.00 95.50 160 LEU A C 1
ATOM 1315 O O . LEU A 1 160 ? 9.202 5.237 -7.857 1.00 95.50 160 LEU A O 1
ATOM 1319 N N . GLU A 1 161 ? 10.903 6.548 -7.183 1.00 94.31 161 GLU A N 1
ATOM 1320 C CA . GLU A 1 161 ? 11.211 5.793 -5.965 1.00 94.31 161 GLU A CA 1
ATOM 1321 C C . GLU A 1 161 ? 9.983 5.712 -5.053 1.00 94.31 161 GLU A C 1
ATOM 1323 O O . GLU A 1 161 ? 9.607 4.617 -4.644 1.00 94.31 161 GLU A O 1
ATOM 1328 N N . ALA A 1 162 ? 9.313 6.841 -4.806 1.00 91.44 162 ALA A N 1
ATOM 1329 C CA . ALA A 1 162 ? 8.121 6.888 -3.962 1.00 91.44 162 ALA A CA 1
ATOM 1330 C C . ALA A 1 162 ? 6.948 6.060 -4.525 1.00 91.44 162 ALA A C 1
ATOM 1332 O O . ALA A 1 162 ? 6.278 5.352 -3.773 1.00 91.44 162 ALA A O 1
ATOM 1333 N N . GLU A 1 163 ? 6.701 6.110 -5.837 1.00 91.81 163 GLU A N 1
ATOM 1334 C CA . GLU A 1 163 ? 5.639 5.316 -6.479 1.00 91.81 163 GLU A CA 1
ATOM 1335 C C . GLU A 1 163 ? 5.938 3.807 -6.426 1.00 91.81 163 GLU A C 1
ATOM 1337 O O . GLU A 1 163 ? 5.046 3.005 -6.137 1.00 91.81 163 GLU A O 1
ATOM 1342 N N . LEU A 1 164 ? 7.199 3.409 -6.642 1.00 93.56 164 LEU A N 1
ATOM 1343 C CA . LEU A 1 164 ? 7.639 2.019 -6.484 1.00 93.56 164 LEU A CA 1
ATOM 1344 C C . LEU A 1 164 ? 7.477 1.551 -5.039 1.00 93.56 164 LEU A C 1
ATOM 1346 O O . LEU A 1 164 ? 6.868 0.510 -4.792 1.00 93.56 164 LEU A O 1
ATOM 1350 N N . GLU A 1 165 ? 7.972 2.338 -4.087 1.00 91.31 165 GLU A N 1
ATOM 1351 C CA . GLU A 1 165 ? 7.885 2.051 -2.658 1.00 91.31 165 GLU A CA 1
ATOM 1352 C C . GLU A 1 165 ? 6.427 1.862 -2.220 1.00 91.31 165 GLU A C 1
ATOM 1354 O O . GLU A 1 165 ? 6.099 0.877 -1.552 1.00 91.31 165 GLU A O 1
ATOM 1359 N N . LYS A 1 166 ? 5.528 2.742 -2.676 1.00 89.62 166 LYS A N 1
ATOM 1360 C CA . LYS A 1 166 ? 4.088 2.662 -2.407 1.00 89.62 166 LYS A CA 1
ATOM 1361 C C . LYS A 1 166 ? 3.467 1.384 -2.969 1.00 89.62 166 LYS A C 1
ATOM 1363 O O . LYS A 1 166 ? 2.782 0.671 -2.235 1.00 89.62 166 LYS A O 1
ATOM 1368 N N . ALA A 1 167 ? 3.721 1.066 -4.239 1.00 90.38 167 ALA A N 1
ATOM 1369 C CA . ALA A 1 167 ? 3.172 -0.125 -4.889 1.00 90.38 167 ALA A CA 1
ATOM 1370 C C . ALA A 1 167 ? 3.653 -1.428 -4.220 1.00 90.38 167 ALA A C 1
ATOM 1372 O O . ALA A 1 167 ? 2.865 -2.349 -3.991 1.00 90.38 167 ALA A O 1
ATOM 1373 N N . ILE A 1 168 ? 4.938 -1.496 -3.859 1.00 93.12 168 ILE A N 1
ATOM 1374 C CA . ILE A 1 168 ? 5.535 -2.663 -3.196 1.00 93.12 168 ILE A CA 1
ATOM 1375 C C . ILE A 1 168 ? 4.983 -2.811 -1.773 1.00 93.12 168 ILE A C 1
ATOM 1377 O O . ILE A 1 168 ? 4.590 -3.911 -1.381 1.00 93.12 168 ILE A O 1
ATOM 1381 N N . THR A 1 169 ? 4.893 -1.711 -1.022 1.00 88.31 169 THR A N 1
ATOM 1382 C CA . THR A 1 169 ? 4.338 -1.695 0.342 1.00 88.31 169 THR A CA 1
ATOM 1383 C C . THR A 1 169 ? 2.883 -2.139 0.349 1.00 88.31 169 THR A C 1
ATOM 1385 O O . THR A 1 169 ? 2.504 -2.990 1.151 1.00 88.31 169 THR A O 1
ATOM 1388 N N . GLN A 1 170 ? 2.072 -1.629 -0.581 1.00 85.25 170 GLN A N 1
ATOM 1389 C CA . GLN A 1 170 ? 0.671 -2.021 -0.704 1.00 85.25 170 GLN A CA 1
ATOM 1390 C C . GLN A 1 170 ? 0.535 -3.523 -0.972 1.00 85.25 170 GLN A C 1
ATOM 1392 O O . GLN A 1 170 ? -0.271 -4.197 -0.333 1.00 85.25 170 GLN A O 1
ATOM 1397 N N . LYS A 1 171 ? 1.359 -4.075 -1.867 1.00 87.38 171 LYS A N 1
ATOM 1398 C CA . LYS A 1 171 ? 1.346 -5.512 -2.157 1.00 87.38 171 LYS A CA 1
ATOM 1399 C C . LYS A 1 171 ? 1.781 -6.353 -0.953 1.00 87.38 171 LYS A C 1
ATOM 1401 O O . LYS A 1 171 ? 1.164 -7.383 -0.676 1.00 87.38 171 LYS A O 1
ATOM 1406 N N . ALA A 1 172 ? 2.803 -5.913 -0.217 1.00 87.19 172 ALA A N 1
ATOM 1407 C CA . ALA A 1 172 ? 3.256 -6.579 1.004 1.00 87.19 172 ALA A CA 1
ATOM 1408 C C . ALA A 1 172 ? 2.170 -6.564 2.093 1.00 87.19 172 ALA A C 1
ATOM 1410 O O . ALA A 1 172 ? 1.905 -7.594 2.713 1.00 87.19 172 ALA A O 1
ATOM 1411 N N . LEU A 1 173 ? 1.490 -5.428 2.271 1.00 82.19 173 LEU A N 1
ATOM 1412 C CA . LEU A 1 173 ? 0.380 -5.288 3.212 1.00 82.19 173 LEU A CA 1
ATOM 1413 C C . LEU A 1 173 ? -0.798 -6.184 2.842 1.00 82.19 173 LEU A C 1
ATOM 1415 O O . LEU A 1 173 ? -1.281 -6.894 3.711 1.00 82.19 173 LEU A O 1
ATOM 1419 N N . ILE A 1 174 ? -1.218 -6.222 1.575 1.00 80.94 174 ILE A N 1
ATOM 1420 C CA . ILE A 1 174 ? -2.303 -7.113 1.126 1.00 80.94 174 ILE A CA 1
ATOM 1421 C C . ILE A 1 174 ? -1.924 -8.586 1.321 1.00 80.94 174 ILE A C 1
ATOM 1423 O O . ILE A 1 174 ? -2.763 -9.396 1.693 1.00 80.94 174 ILE A O 1
ATOM 1427 N N . THR A 1 175 ? -0.655 -8.945 1.120 1.00 82.19 175 THR A N 1
ATOM 1428 C CA . THR A 1 175 ? -0.189 -10.322 1.355 1.00 82.19 175 THR A CA 1
ATOM 1429 C C . THR A 1 175 ? -0.296 -10.706 2.833 1.00 82.19 175 THR A C 1
ATOM 1431 O O . THR A 1 175 ? -0.691 -11.824 3.151 1.00 82.19 175 THR A O 1
ATOM 1434 N N . LYS A 1 176 ? 0.044 -9.781 3.740 1.00 76.88 176 LYS A N 1
ATOM 1435 C CA . LYS A 1 176 ? -0.030 -9.997 5.194 1.00 76.88 176 LYS A CA 1
ATOM 1436 C C . LYS A 1 176 ? -1.460 -9.877 5.738 1.00 76.88 176 LYS A C 1
ATOM 1438 O O . LYS A 1 176 ? -1.809 -10.560 6.694 1.00 76.88 176 LYS A O 1
ATOM 1443 N N . TYR A 1 177 ? -2.275 -9.035 5.112 1.00 72.38 177 TYR A N 1
ATOM 1444 C CA . TYR A 1 177 ? -3.646 -8.709 5.490 1.00 72.38 177 TYR A CA 1
ATOM 1445 C C . TYR A 1 177 ? -4.559 -8.778 4.248 1.00 72.38 177 TYR A C 1
ATOM 1447 O O . TYR A 1 177 ? -4.900 -7.739 3.669 1.00 72.38 177 TYR A O 1
ATOM 1455 N N . PRO A 1 178 ? -4.968 -9.987 3.812 1.00 68.12 178 PRO A N 1
ATOM 1456 C CA . PRO A 1 178 ? -5.747 -10.184 2.583 1.00 68.12 178 PRO A CA 1
ATOM 1457 C C . PRO A 1 178 ? -7.066 -9.405 2.531 1.00 68.12 178 PRO A C 1
ATOM 1459 O O . PRO A 1 178 ? -7.514 -9.018 1.453 1.00 68.12 178 PRO A O 1
ATOM 1462 N N . GLN A 1 179 ? -7.662 -9.110 3.689 1.00 64.12 179 GLN A N 1
ATOM 1463 C CA . GLN A 1 179 ? -8.871 -8.293 3.821 1.00 64.12 179 GLN A CA 1
ATOM 1464 C C . GLN A 1 179 ? -8.721 -6.879 3.235 1.00 64.12 179 GLN A C 1
ATOM 1466 O O . GLN A 1 179 ? -9.711 -6.259 2.851 1.00 64.12 179 GLN A O 1
ATOM 1471 N N . LEU A 1 180 ? -7.488 -6.376 3.104 1.00 66.06 180 LEU A N 1
ATOM 1472 C CA . LEU A 1 180 ? -7.211 -5.064 2.517 1.00 66.06 180 LEU A CA 1
ATOM 1473 C C . LEU A 1 180 ? -7.379 -5.031 0.992 1.00 66.06 180 LEU A C 1
ATOM 1475 O O . LEU A 1 180 ? -7.412 -3.944 0.419 1.00 66.06 180 LEU A O 1
ATOM 1479 N N . ALA A 1 181 ? -7.502 -6.183 0.325 1.00 64.50 181 ALA A N 1
ATOM 1480 C CA . ALA A 1 181 ? -7.636 -6.255 -1.132 1.00 64.50 181 ALA A CA 1
ATOM 1481 C C . ALA A 1 181 ? -8.916 -5.581 -1.669 1.00 64.50 181 ALA A C 1
ATOM 1483 O O . ALA A 1 181 ? -8.930 -5.141 -2.817 1.00 64.50 181 ALA A O 1
ATOM 1484 N N . ASN A 1 182 ? -9.964 -5.474 -0.840 1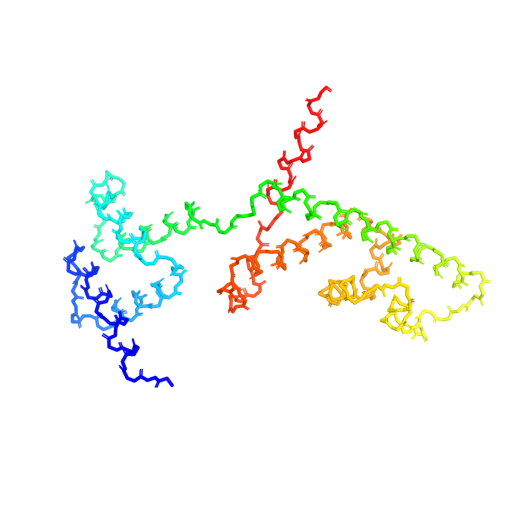.00 55.12 182 ASN A N 1
ATOM 1485 C CA . ASN A 1 182 ? -11.285 -4.964 -1.230 1.00 55.12 182 ASN A CA 1
ATOM 1486 C C . ASN A 1 182 ? -11.579 -3.534 -0.741 1.00 55.12 182 ASN A C 1
ATOM 1488 O O . ASN A 1 182 ? -12.628 -2.981 -1.069 1.00 55.12 182 ASN A O 1
ATOM 1492 N N . LEU A 1 183 ? -10.675 -2.914 0.027 1.00 53.56 183 LEU A N 1
ATOM 1493 C CA . LEU A 1 183 ? -10.827 -1.519 0.440 1.00 53.56 183 LEU A CA 1
ATOM 1494 C C . LEU A 1 183 ? -10.428 -0.604 -0.726 1.00 53.56 183 LEU A C 1
ATOM 1496 O O . LEU A 1 183 ? -9.313 -0.680 -1.246 1.00 53.56 183 LEU A O 1
ATOM 1500 N N . ASN A 1 184 ? -11.367 0.241 -1.165 1.00 40.69 184 ASN A N 1
ATOM 1501 C CA . ASN A 1 184 ? -11.192 1.180 -2.274 1.00 40.69 184 ASN A CA 1
ATOM 1502 C C . ASN A 1 184 ? -9.851 1.938 -2.195 1.00 40.69 184 ASN A C 1
ATOM 1504 O O . ASN A 1 184 ? -9.436 2.400 -1.135 1.00 40.69 184 ASN A O 1
ATOM 1508 N N . LYS A 1 185 ? -9.209 2.112 -3.360 1.00 43.75 185 LYS A N 1
ATOM 1509 C CA . LYS A 1 185 ? -7.853 2.654 -3.614 1.00 43.75 185 LYS A CA 1
ATOM 1510 C C . LYS A 1 185 ? -7.518 4.053 -3.035 1.00 43.75 185 LYS A C 1
ATOM 1512 O O . LYS A 1 185 ? -6.473 4.595 -3.388 1.00 43.75 185 LYS A O 1
ATOM 1517 N N . GLN A 1 186 ? -8.357 4.673 -2.205 1.00 39.25 186 GLN A N 1
ATOM 1518 C CA . GLN A 1 186 ? -8.253 6.100 -1.869 1.00 39.25 186 GLN A CA 1
ATOM 1519 C C . GLN A 1 186 ? -7.497 6.473 -0.587 1.00 39.25 186 GLN A C 1
ATOM 1521 O O . GLN A 1 186 ? -7.216 7.653 -0.412 1.00 39.25 186 GLN A O 1
ATOM 1526 N N . SER A 1 187 ? -7.058 5.544 0.263 1.00 39.69 187 SER A N 1
ATOM 1527 C CA . SER A 1 187 ? -6.231 5.931 1.419 1.00 39.69 187 SER A CA 1
ATOM 1528 C C . SER A 1 187 ? -5.264 4.826 1.832 1.00 39.69 187 SER A C 1
ATOM 1530 O O . SER A 1 187 ? -5.514 4.074 2.767 1.00 39.69 187 SER A O 1
ATOM 1532 N N . PHE A 1 188 ? -4.142 4.728 1.124 1.00 48.19 188 PHE A N 1
ATOM 1533 C CA . PHE A 1 188 ? -2.979 3.988 1.610 1.00 48.19 188 PHE A CA 1
ATOM 1534 C C . PHE A 1 188 ? -1.833 4.977 1.804 1.00 48.19 188 PHE A C 1
ATOM 1536 O O . PHE A 1 188 ? -1.073 5.252 0.873 1.00 48.19 188 PHE A O 1
ATOM 1543 N N . ASP A 1 189 ? -1.730 5.513 3.019 1.00 42.06 189 ASP A N 1
ATOM 1544 C CA . ASP A 1 189 ? -0.618 6.355 3.468 1.00 42.06 189 ASP A CA 1
ATOM 1545 C C . ASP A 1 189 ? 0.542 5.467 3.957 1.00 42.06 189 ASP A C 1
ATOM 1547 O O . ASP A 1 189 ? 0.972 5.487 5.105 1.00 42.06 189 ASP A O 1
ATOM 1551 N N . GLY A 1 190 ? 1.070 4.633 3.055 1.00 41.41 190 GLY A N 1
ATOM 1552 C CA . GLY A 1 190 ? 2.246 3.793 3.327 1.00 41.41 190 GLY A CA 1
ATOM 1553 C C . GLY A 1 190 ? 3.562 4.579 3.447 1.00 41.41 190 GLY A C 1
ATOM 1554 O O . GLY A 1 190 ? 4.591 4.000 3.779 1.00 41.41 190 GLY A O 1
ATOM 1555 N N . ALA A 1 191 ? 3.551 5.890 3.182 1.00 45.62 191 ALA A N 1
ATOM 1556 C CA . ALA A 1 191 ? 4.754 6.719 3.110 1.00 45.62 191 ALA A CA 1
ATOM 1557 C C . ALA A 1 191 ? 5.359 7.064 4.487 1.00 45.62 191 ALA A C 1
ATOM 1559 O O . ALA A 1 191 ? 6.565 7.2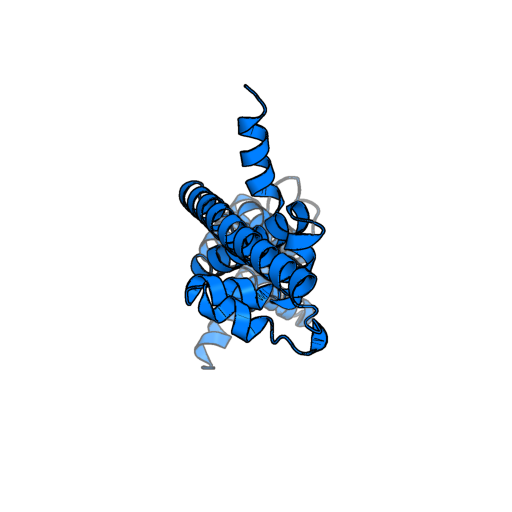91 4.595 1.00 45.62 191 ALA A O 1
ATOM 1560 N N . ALA A 1 192 ? 4.555 7.089 5.557 1.00 44.38 192 ALA A N 1
ATOM 1561 C CA . ALA A 1 192 ? 4.995 7.618 6.851 1.00 44.38 192 ALA A CA 1
ATOM 1562 C C . ALA A 1 192 ? 6.005 6.715 7.593 1.00 44.38 192 ALA A C 1
ATOM 1564 O O . ALA A 1 192 ? 6.819 7.209 8.380 1.00 44.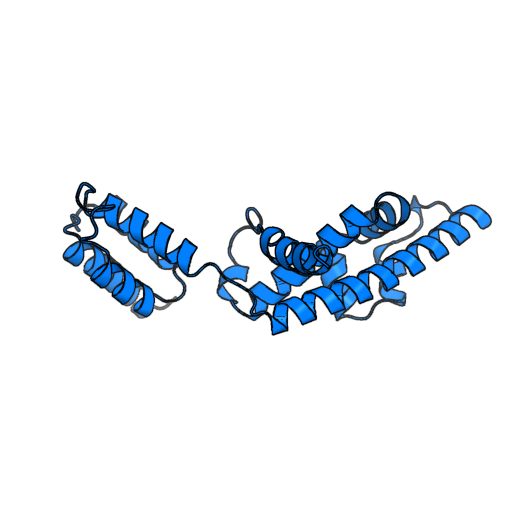38 192 ALA A O 1
ATOM 1565 N N . THR A 1 193 ? 5.990 5.397 7.359 1.00 46.12 193 THR A N 1
ATOM 1566 C CA . THR A 1 193 ? 6.800 4.451 8.150 1.00 46.12 193 THR A CA 1
ATOM 1567 C C . THR A 1 193 ? 8.227 4.295 7.615 1.00 46.12 193 THR A C 1
ATOM 1569 O O . THR A 1 193 ? 9.176 4.296 8.399 1.00 46.12 193 THR A O 1
ATOM 1572 N N . ILE A 1 194 ? 8.431 4.297 6.294 1.00 44.25 194 ILE A N 1
ATOM 1573 C CA . ILE A 1 194 ? 9.780 4.223 5.699 1.00 44.25 194 ILE A CA 1
ATOM 1574 C C . ILE A 1 194 ? 10.535 5.553 5.852 1.00 44.25 194 ILE A C 1
ATOM 1576 O O . ILE A 1 194 ? 11.756 5.558 6.038 1.00 44.25 194 ILE A O 1
ATOM 1580 N N . GLN A 1 195 ? 9.829 6.686 5.911 1.00 48.03 195 GLN A N 1
ATOM 1581 C CA . GLN A 1 195 ? 10.436 7.981 6.239 1.00 48.03 195 GLN A CA 1
ATOM 1582 C C . GLN A 1 195 ? 11.148 7.959 7.607 1.00 48.03 195 GLN A C 1
ATOM 1584 O O . GLN A 1 195 ? 12.233 8.526 7.741 1.00 48.03 195 GLN A O 1
ATOM 1589 N N . LYS A 1 196 ? 10.624 7.215 8.599 1.00 47.47 196 LYS A N 1
ATOM 1590 C CA . LYS A 1 196 ? 11.305 6.994 9.893 1.00 47.47 196 LYS A CA 1
ATOM 1591 C C . LYS A 1 196 ? 12.598 6.181 9.761 1.00 47.47 196 LYS A C 1
ATOM 1593 O O . LYS A 1 196 ? 13.549 6.442 10.497 1.00 47.47 196 LYS A O 1
ATOM 1598 N N . LEU A 1 197 ? 12.660 5.220 8.837 1.00 40.88 197 LEU A N 1
ATOM 1599 C CA . LEU A 1 197 ? 13.876 4.440 8.566 1.00 40.88 197 LEU A CA 1
ATOM 1600 C C . LEU A 1 197 ? 14.935 5.273 7.829 1.00 40.88 197 LEU A C 1
ATOM 1602 O O . LEU A 1 197 ? 16.118 5.168 8.155 1.00 40.88 197 LEU A O 1
ATOM 1606 N N . LYS A 1 198 ? 14.518 6.148 6.901 1.00 43.25 198 LYS A N 1
ATOM 1607 C CA . LYS A 1 198 ? 15.405 7.118 6.230 1.00 43.25 198 LYS A CA 1
ATOM 1608 C C . LYS A 1 198 ? 15.998 8.118 7.238 1.00 43.25 198 LYS A C 1
ATOM 1610 O O . LYS A 1 198 ? 17.207 8.326 7.240 1.00 43.25 198 LYS A O 1
ATOM 1615 N N . LEU A 1 199 ? 15.191 8.649 8.163 1.00 36.50 199 LEU A N 1
ATOM 1616 C CA . LEU A 1 199 ? 15.643 9.584 9.208 1.00 36.50 199 LEU A CA 1
ATOM 1617 C C . LEU A 1 199 ? 16.618 8.957 10.221 1.00 36.50 199 LEU A C 1
ATOM 1619 O O . LEU A 1 199 ? 17.568 9.618 10.633 1.00 36.50 199 LEU A O 1
ATOM 1623 N N . LYS A 1 200 ? 16.454 7.673 10.575 1.00 38.91 200 LYS A N 1
ATOM 1624 C CA . LYS A 1 200 ? 17.385 6.966 11.479 1.00 38.91 200 LYS A CA 1
ATOM 1625 C C . LYS A 1 200 ? 18.816 6.838 10.939 1.00 38.91 200 LYS A C 1
ATOM 1627 O O . LYS A 1 200 ? 19.716 6.603 11.734 1.00 38.91 200 LYS A O 1
ATOM 1632 N N . ARG A 1 201 ? 19.038 6.960 9.625 1.00 41.56 201 ARG A N 1
ATOM 1633 C CA . ARG A 1 201 ? 20.381 6.874 9.019 1.00 41.56 201 ARG A CA 1
ATOM 1634 C C . ARG A 1 201 ? 21.068 8.225 8.809 1.00 41.56 201 ARG A C 1
ATOM 1636 O O . ARG A 1 201 ? 22.273 8.233 8.614 1.00 41.56 201 ARG A O 1
ATOM 1643 N N . VAL A 1 202 ? 20.331 9.339 8.839 1.00 39.47 202 VAL A N 1
ATOM 1644 C CA . VAL A 1 202 ? 20.901 10.697 8.686 1.00 39.47 202 VAL A CA 1
ATOM 1645 C C . VAL A 1 202 ? 21.342 11.276 10.040 1.00 39.47 202 VAL A C 1
ATOM 1647 O O . VAL A 1 202 ? 22.104 12.231 10.084 1.00 39.47 202 VAL A O 1
ATOM 1650 N N . GLY A 1 203 ? 20.902 10.676 11.150 1.00 36.53 203 GLY A N 1
ATOM 1651 C CA . GLY A 1 203 ? 21.427 10.941 12.489 1.00 36.53 203 GLY A CA 1
ATOM 1652 C C . GLY A 1 203 ? 22.582 10.007 12.851 1.00 36.53 203 GLY A C 1
ATOM 1653 O O . GLY A 1 203 ? 22.401 9.138 13.704 1.00 36.53 203 GLY A O 1
ATOM 1654 N N . VAL A 1 204 ? 23.731 10.176 12.191 1.00 36.47 204 VAL A N 1
ATOM 1655 C CA . VAL A 1 204 ? 25.061 9.753 12.669 1.00 36.47 204 VAL A CA 1
ATOM 1656 C C . VAL A 1 204 ? 26.012 10.921 12.473 1.00 36.47 204 VAL A C 1
ATOM 1658 O O . VAL A 1 204 ? 26.017 11.465 11.347 1.00 36.47 204 VAL A O 1
#